Protein AF-A0A535YIX7-F1 (afdb_monomer_lite)

Secondary structure (DSSP, 8-state):
---EEEEEEEE-GGGSPP-TT-EEEEEEEEE-TTS-EEEEEEEEEEE---SS---TTS--EEEEEEEEETTEEEEEEEEE-SSEEEEEEEEE-GGGTT--EEEEEE----------SSSTTPPPPSEEE--EEE---SSS-SS---PPEEEPPEEEEEES-TTHHHHHHHHHHTPPEEEEEEEEE---TTS---EEEEEEEEEEEEEEEEEE-SSSS-EEEEEEEEEEEEEEEEEE-TTSSEEEEEEEEEETTTTEE-

Radius of gyration: 22.25 Å; chains: 1; bounding box: 53×56×61 Å

pLDDT: mean 84.01, std 14.16, range [39.88, 98.69]

Foldseek 3Di:
DDKDWDPKDKAAPPPDDDDAQGKIKIKTFTADPVRHTFWIKIKIWTAHDDPDDQDQADFGTWMWMWTGGVQKIWIWTFTDHHFKGKTWGPAMDGVGGPPTDMDIDGDDDQFWPDPAPVQHRHFDWPDKDWDKDFQFDPPDPDPPRHTAIDTDWMKTKGFDGSNQVVLVVQQVVQDWDAKDKDFDFDDDDPDRGDRQKMKMFGRKGFPDWDWDDDDPTIMIMTTIDGQKMKIWGWDADPVRDTDDIDIWMAGNVVRGTD

Sequence (258 aa):
MRLLGRGWHVDAKDGKLPTKGERYAVYGELVDGKGDTVGEFFSQNVGVDSPFHITGEGTGAFEIHTLSLPGGTIVGVGVGGGRERNYAIVGGTGKYTGARGSYLARQDGIKGESQDSKHKDEIEIESFSWGVTQSGTLAFGGGGGAGKAQFQDFHFTNKVSKASPQLFIKCVTGEHIKVGTLSVRKAGEDRAGIDFYKITLSDVLVSSYQSGGGGDIPADQFSLNFAKIEYSFATQKPDGTIGETINAGFDLKQNKKA

Structure (mmCIF, N/CA/C/O backbone):
data_AF-A0A535YIX7-F1
#
_entry.id   AF-A0A535YIX7-F1
#
loop_
_atom_site.group_PDB
_atom_site.id
_atom_site.type_symbol
_atom_site.label_atom_id
_atom_site.label_alt_id
_atom_site.label_comp_id
_atom_site.label_asym_id
_atom_site.label_entity_id
_atom_site.label_seq_id
_atom_site.pdbx_PDB_ins_code
_atom_site.Cartn_x
_atom_site.Cartn_y
_atom_site.Cartn_z
_atom_site.occupancy
_atom_site.B_iso_or_equiv
_atom_site.auth_seq_id
_atom_site.auth_comp_id
_atom_site.auth_asym_id
_atom_site.auth_atom_id
_atom_site.pdbx_PDB_model_num
ATOM 1 N N . MET A 1 1 ? 14.715 -18.750 -12.100 1.00 77.12 1 MET A N 1
ATOM 2 C CA . MET A 1 1 ? 14.958 -17.335 -12.464 1.00 77.12 1 MET A CA 1
ATOM 3 C C . MET A 1 1 ? 14.000 -16.480 -11.653 1.00 77.12 1 MET A C 1
ATOM 5 O O . MET A 1 1 ? 12.833 -16.841 -11.593 1.00 77.12 1 MET A O 1
ATOM 9 N N . ARG A 1 2 ? 14.476 -15.414 -11.001 1.00 86.12 2 ARG A N 1
ATOM 10 C CA . ARG A 1 2 ? 13.622 -14.437 -10.310 1.00 86.12 2 ARG A CA 1
ATOM 11 C C . ARG A 1 2 ? 13.678 -13.136 -11.099 1.00 86.12 2 ARG A C 1
ATOM 13 O O . ARG A 1 2 ? 14.773 -12.671 -11.392 1.00 86.12 2 ARG A O 1
ATOM 20 N N . LEU A 1 3 ? 12.514 -12.601 -11.435 1.00 88.81 3 LEU A N 1
ATOM 21 C CA . LEU A 1 3 ? 12.349 -11.300 -12.070 1.00 88.81 3 LEU A CA 1
ATOM 22 C C . LEU A 1 3 ? 11.544 -10.433 -11.108 1.00 88.81 3 LEU A C 1
ATOM 24 O O . LEU A 1 3 ? 10.613 -10.927 -10.467 1.00 88.81 3 LEU A O 1
ATOM 28 N N . LEU A 1 4 ? 11.934 -9.176 -10.966 1.00 87.88 4 LEU A N 1
ATOM 29 C CA . LEU A 1 4 ? 11.169 -8.176 -10.233 1.00 87.88 4 LEU A CA 1
ATOM 30 C C . LEU A 1 4 ? 10.422 -7.317 -11.252 1.00 87.88 4 LEU A C 1
ATOM 32 O O . LEU A 1 4 ? 10.820 -7.266 -12.412 1.00 87.88 4 LEU A O 1
ATOM 36 N N . GLY A 1 5 ? 9.344 -6.658 -10.837 1.00 85.06 5 GLY A N 1
ATOM 37 C CA . GLY A 1 5 ? 8.633 -5.739 -11.720 1.00 85.06 5 GLY A CA 1
ATOM 38 C C . GLY A 1 5 ? 8.456 -4.362 -11.110 1.00 85.06 5 GLY A C 1
ATOM 39 O O . GLY A 1 5 ? 8.299 -4.237 -9.893 1.00 85.06 5 GLY A O 1
ATOM 40 N N . ARG A 1 6 ? 8.477 -3.337 -11.961 1.00 81.19 6 ARG A N 1
ATOM 41 C CA . ARG A 1 6 ? 8.287 -1.927 -11.593 1.00 81.19 6 ARG A CA 1
ATOM 42 C C . ARG A 1 6 ? 7.474 -1.197 -12.659 1.00 81.19 6 ARG A C 1
ATOM 44 O O . ARG A 1 6 ? 7.301 -1.714 -13.760 1.00 81.19 6 ARG A O 1
ATOM 51 N N . GLY A 1 7 ? 7.010 0.011 -12.332 1.00 78.75 7 GLY A N 1
ATOM 52 C CA . GLY A 1 7 ? 6.237 0.829 -13.273 1.00 78.75 7 GLY A CA 1
ATOM 53 C C . GLY A 1 7 ? 4.953 0.123 -13.704 1.00 78.75 7 GLY A C 1
ATOM 54 O O . GLY A 1 7 ? 4.677 -0.004 -14.889 1.00 78.75 7 GLY A O 1
ATOM 55 N N . TRP A 1 8 ? 4.224 -0.439 -12.739 1.00 81.12 8 TRP A N 1
ATOM 56 C CA . TRP A 1 8 ? 3.018 -1.204 -13.019 1.00 81.12 8 TRP A CA 1
ATOM 57 C C . TRP A 1 8 ? 1.872 -0.278 -13.413 1.00 81.12 8 TRP A C 1
ATOM 59 O O . TRP A 1 8 ? 1.481 0.603 -12.648 1.00 81.12 8 TRP A O 1
ATOM 69 N N . HIS A 1 9 ? 1.284 -0.536 -14.572 1.00 78.00 9 HIS A N 1
ATOM 70 C CA . HIS A 1 9 ? 0.120 0.171 -15.080 1.00 78.00 9 HIS A CA 1
ATOM 71 C C . HIS A 1 9 ? -1.042 -0.795 -15.263 1.00 78.00 9 HIS A C 1
ATOM 73 O O . HIS A 1 9 ? -0.850 -1.954 -15.632 1.00 78.00 9 HIS A O 1
ATOM 79 N N . VAL A 1 10 ? -2.253 -0.305 -15.012 1.00 77.50 10 VAL A N 1
ATOM 80 C CA . VAL A 1 10 ? -3.492 -1.034 -15.278 1.00 77.50 10 VAL A CA 1
ATOM 81 C C . 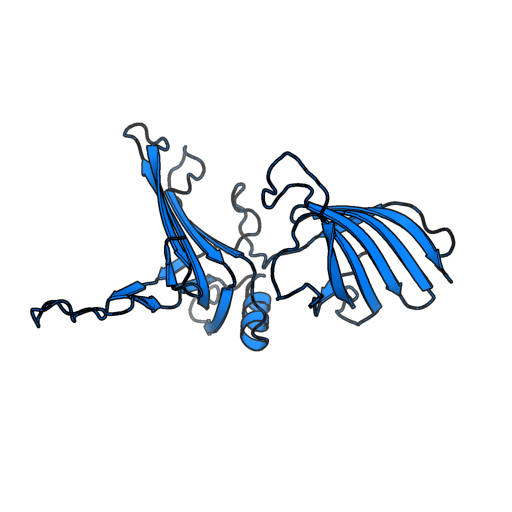VAL A 1 10 ? -4.256 -0.271 -16.347 1.00 77.50 10 VAL A C 1
ATOM 83 O O . VAL A 1 10 ? -4.636 0.876 -16.127 1.00 77.50 10 VAL A O 1
ATOM 86 N N . ASP A 1 11 ? -4.494 -0.920 -17.478 1.00 78.81 11 ASP A N 1
ATOM 87 C CA . ASP A 1 11 ? -5.415 -0.439 -18.498 1.00 78.81 11 ASP A CA 1
ATOM 88 C C . ASP A 1 11 ? -6.779 -1.093 -18.256 1.00 78.81 11 ASP A C 1
ATOM 90 O O . ASP A 1 11 ? -7.010 -2.264 -18.582 1.00 78.81 11 ASP A O 1
ATOM 94 N N . ALA A 1 12 ? -7.647 -0.348 -17.575 1.00 69.50 12 ALA A N 1
ATOM 95 C CA . ALA A 1 12 ? -9.015 -0.728 -17.259 1.00 69.50 12 ALA A CA 1
ATOM 96 C C . ALA A 1 12 ? -9.956 0.439 -17.561 1.00 69.50 12 ALA A C 1
ATOM 98 O O . ALA A 1 12 ? -9.608 1.610 -17.382 1.00 69.50 12 ALA A O 1
ATOM 99 N N . LYS A 1 13 ? -11.184 0.113 -17.968 1.00 63.91 13 LYS A N 1
ATOM 100 C CA . LYS A 1 13 ? -12.224 1.104 -18.249 1.00 63.91 13 LYS A CA 1
ATOM 101 C C . LYS A 1 13 ? -12.513 1.925 -16.980 1.00 63.91 13 LYS A C 1
ATOM 103 O O . LYS A 1 13 ? -12.829 1.370 -15.929 1.00 63.91 13 LYS A O 1
ATOM 108 N N . ASP A 1 14 ? -12.359 3.244 -17.073 1.00 58.50 14 ASP A N 1
ATOM 109 C CA . ASP A 1 14 ? -12.629 4.223 -16.006 1.00 58.50 14 ASP A CA 1
ATOM 110 C C . ASP A 1 14 ? -11.854 4.023 -14.683 1.00 58.50 14 ASP A C 1
ATOM 112 O O . ASP A 1 14 ? -12.294 4.498 -13.634 1.00 58.50 14 ASP A O 1
ATOM 116 N N . GLY A 1 15 ? -10.717 3.310 -14.693 1.00 50.22 15 GLY A N 1
ATOM 117 C CA . GLY A 1 15 ? -9.890 3.091 -13.493 1.00 50.22 15 GLY A CA 1
ATOM 118 C C . GLY A 1 15 ? -10.574 2.291 -12.373 1.00 50.22 15 GLY A C 1
ATOM 119 O O . GLY A 1 15 ? -10.100 2.280 -11.236 1.00 50.22 15 GLY A O 1
ATOM 120 N N . LYS A 1 16 ? -11.700 1.632 -12.670 1.00 54.41 16 LYS A N 1
ATOM 121 C CA . LYS A 1 16 ? -12.446 0.794 -11.724 1.00 54.41 16 LYS A CA 1
ATOM 122 C C . LYS A 1 16 ? -11.943 -0.645 -11.762 1.00 54.41 16 LYS A C 1
ATOM 124 O O . LYS A 1 16 ? -11.338 -1.086 -12.738 1.00 54.41 16 LYS A O 1
ATOM 129 N N . LEU A 1 17 ? -12.213 -1.388 -10.687 1.00 54.44 17 LEU A N 1
ATOM 130 C CA . LEU A 1 17 ? -12.026 -2.834 -10.718 1.00 54.44 17 LEU A CA 1
ATOM 131 C C . LEU A 1 17 ? -12.972 -3.441 -11.772 1.00 54.44 17 LEU A C 1
ATOM 133 O O . LEU A 1 17 ? -14.148 -3.074 -11.805 1.00 54.44 17 LEU A O 1
ATOM 137 N N . PRO A 1 18 ? -12.462 -4.347 -12.615 1.00 60.41 18 PRO A N 1
ATOM 138 C CA . PRO A 1 18 ? -13.211 -4.967 -13.698 1.00 60.41 18 PRO A CA 1
ATOM 139 C C . PRO A 1 18 ? -14.349 -5.818 -13.132 1.00 60.41 18 PRO A C 1
ATOM 141 O O . PRO A 1 18 ? -14.174 -6.573 -12.173 1.00 60.41 18 PRO A O 1
ATOM 144 N N . THR A 1 19 ? -15.522 -5.687 -13.734 1.00 62.94 19 THR A N 1
ATOM 145 C CA . THR A 1 19 ? -16.712 -6.479 -13.423 1.00 62.94 19 THR A CA 1
ATOM 146 C C . THR A 1 19 ? -16.780 -7.738 -14.295 1.00 62.94 19 THR A C 1
ATOM 148 O O . THR A 1 19 ? -15.881 -8.038 -15.085 1.00 62.94 19 THR A O 1
ATOM 151 N N . LYS A 1 20 ? -17.836 -8.540 -14.123 1.00 71.00 20 LYS A N 1
ATOM 152 C CA . LYS A 1 20 ? -18.009 -9.826 -14.812 1.00 71.00 20 LYS A CA 1
ATOM 153 C C . LYS A 1 20 ? -17.861 -9.681 -16.331 1.00 71.00 20 LYS A C 1
ATOM 155 O O . LYS A 1 20 ? -18.600 -8.933 -16.964 1.00 71.00 20 LYS A O 1
ATOM 160 N N . GLY A 1 21 ? -16.944 -10.459 -16.911 1.00 68.44 21 GLY A N 1
ATOM 161 C CA . GLY A 1 21 ? -16.687 -10.478 -18.353 1.00 68.44 21 GLY A CA 1
ATOM 162 C C . GLY A 1 21 ? -15.918 -9.267 -18.887 1.00 68.44 21 GLY A C 1
ATOM 163 O O . GLY A 1 21 ? -15.556 -9.262 -20.067 1.00 68.44 21 GLY A O 1
ATOM 164 N N . GLU A 1 22 ? -15.623 -8.267 -18.052 1.00 74.69 22 GLU A N 1
ATOM 165 C CA . GLU A 1 22 ? -14.775 -7.152 -18.454 1.00 74.69 22 GLU A CA 1
ATOM 166 C C . GLU A 1 22 ? -13.319 -7.596 -18.573 1.00 74.69 22 GLU A C 1
ATOM 168 O O . GLU A 1 22 ? -12.824 -8.466 -17.845 1.00 74.69 22 GLU A O 1
ATOM 173 N N . ARG A 1 23 ? -12.644 -6.986 -19.547 1.00 79.12 23 ARG A N 1
ATOM 174 C CA . ARG A 1 23 ? -11.234 -7.217 -19.831 1.00 79.12 23 ARG A CA 1
ATOM 175 C C . ARG A 1 23 ? -10.420 -6.044 -19.328 1.00 79.12 23 ARG A C 1
ATOM 177 O O . ARG A 1 23 ? -10.850 -4.899 -19.443 1.00 79.12 23 ARG A O 1
ATOM 184 N N . TYR A 1 24 ? -9.237 -6.347 -18.825 1.00 79.12 24 TYR A N 1
ATOM 185 C CA . TYR A 1 24 ? -8.252 -5.350 -18.441 1.00 79.12 24 TYR A CA 1
ATOM 186 C C . TYR A 1 24 ? -6.849 -5.897 -18.666 1.00 79.12 24 TYR A C 1
ATOM 188 O O . TYR A 1 24 ? -6.618 -7.112 -18.627 1.00 79.12 24 TYR A O 1
ATOM 196 N N . ALA A 1 25 ? -5.904 -4.992 -18.874 1.00 84.06 25 ALA A N 1
ATOM 197 C CA . ALA A 1 25 ? -4.503 -5.339 -19.019 1.00 84.06 25 ALA A CA 1
ATOM 198 C C . ALA A 1 25 ? -3.691 -4.780 -17.856 1.00 84.06 25 ALA A C 1
ATOM 200 O O . ALA A 1 25 ? -3.981 -3.707 -17.333 1.00 84.06 25 ALA A O 1
ATOM 201 N N . VAL A 1 26 ? -2.655 -5.512 -17.459 1.00 85.12 26 VAL A N 1
ATOM 202 C CA . VAL A 1 26 ? -1.610 -4.987 -16.571 1.00 85.12 26 VAL A CA 1
ATOM 203 C C . VAL A 1 26 ? -0.288 -5.129 -17.288 1.00 85.12 26 VAL A C 1
ATOM 205 O O . VAL A 1 26 ? 0.002 -6.211 -17.801 1.00 85.12 26 VAL A O 1
ATOM 208 N N . TYR A 1 27 ? 0.503 -4.069 -17.317 1.00 90.75 27 TYR A N 1
ATOM 209 C CA . TYR A 1 27 ? 1.817 -4.077 -17.943 1.00 90.75 27 TYR A CA 1
ATOM 210 C C . TYR A 1 27 ? 2.83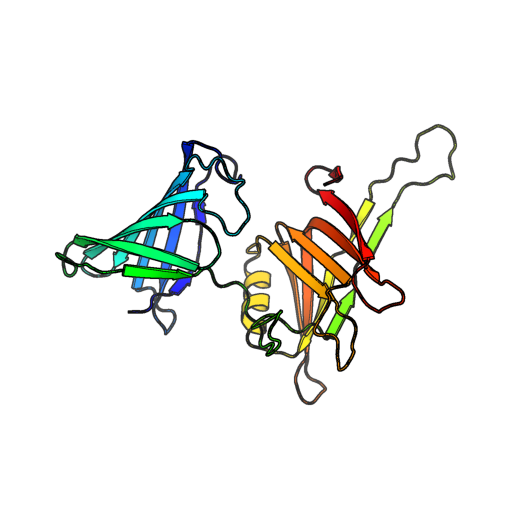7 -3.319 -17.097 1.00 90.75 27 TYR A C 1
ATOM 212 O O . TYR A 1 27 ? 2.471 -2.540 -16.217 1.00 90.75 27 TYR A O 1
ATOM 220 N N . GLY A 1 28 ? 4.115 -3.594 -17.328 1.00 91.31 28 GLY A N 1
ATOM 221 C CA . GLY A 1 28 ? 5.218 -2.973 -16.604 1.00 91.31 28 GLY A CA 1
ATOM 222 C C . GLY A 1 28 ? 6.567 -3.509 -17.062 1.00 91.31 28 GLY A C 1
ATOM 223 O O . GLY A 1 28 ? 6.650 -4.367 -17.942 1.00 91.31 28 GLY A O 1
ATOM 224 N N . GLU A 1 29 ? 7.634 -3.020 -16.446 1.00 94.19 29 GLU A N 1
ATOM 225 C CA . GLU A 1 29 ? 8.993 -3.464 -16.750 1.00 94.19 29 GLU A CA 1
ATOM 226 C C . GLU A 1 29 ? 9.377 -4.670 -15.892 1.00 94.19 29 GLU A C 1
ATOM 228 O O . GLU A 1 29 ? 9.030 -4.736 -14.711 1.00 94.19 29 GLU A O 1
ATOM 233 N N . LEU A 1 30 ? 10.149 -5.592 -16.467 1.00 93.81 30 LEU A N 1
ATOM 234 C CA . LEU A 1 30 ? 10.829 -6.665 -15.748 1.00 93.81 30 LEU A CA 1
ATOM 235 C C . LEU A 1 30 ? 12.279 -6.251 -15.499 1.00 93.81 30 LEU A C 1
ATOM 237 O O . LEU A 1 30 ? 12.989 -5.875 -16.430 1.00 93.81 30 LEU A O 1
ATOM 241 N N . VAL A 1 31 ? 12.731 -6.362 -14.253 1.00 91.31 31 VAL A N 1
ATOM 242 C CA . VAL A 1 31 ? 14.098 -6.031 -13.836 1.00 91.31 31 VAL A CA 1
ATOM 243 C C . VAL A 1 31 ? 14.774 -7.218 -13.150 1.00 91.31 31 VAL A C 1
ATOM 245 O O . VAL A 1 31 ? 14.111 -8.102 -12.591 1.00 91.31 31 VAL A O 1
ATOM 248 N N . ASP A 1 32 ? 16.102 -7.260 -13.210 1.00 89.00 32 ASP A N 1
ATOM 249 C CA . ASP A 1 32 ? 16.899 -8.274 -12.522 1.00 89.00 32 ASP A CA 1
ATOM 250 C C . ASP A 1 32 ? 17.147 -7.929 -11.038 1.00 89.00 32 ASP A C 1
ATOM 252 O O . ASP A 1 32 ? 16.607 -6.968 -10.490 1.00 89.00 32 ASP A O 1
ATOM 256 N N . GLY A 1 33 ? 17.964 -8.737 -10.353 1.00 75.31 33 GLY A N 1
ATOM 257 C CA . GLY A 1 33 ? 18.296 -8.521 -8.940 1.00 75.31 33 GLY A CA 1
ATOM 258 C C . GLY A 1 33 ? 19.149 -7.278 -8.656 1.00 75.31 33 GLY A C 1
ATOM 259 O O . GLY A 1 33 ? 19.291 -6.917 -7.490 1.00 75.31 33 GLY A O 1
ATOM 260 N N . LYS A 1 34 ? 19.718 -6.642 -9.685 1.00 81.25 34 LYS A N 1
ATOM 261 C CA . LYS A 1 34 ? 20.467 -5.382 -9.588 1.00 81.25 34 LYS A CA 1
ATOM 262 C C . LYS A 1 34 ? 19.590 -4.168 -9.903 1.00 81.25 34 LYS A C 1
ATOM 264 O O . LYS A 1 34 ? 19.986 -3.049 -9.597 1.00 81.25 34 LYS A O 1
ATOM 269 N N . GLY A 1 35 ? 18.395 -4.392 -10.453 1.00 77.69 35 GLY A N 1
ATOM 270 C CA . GLY A 1 35 ? 17.458 -3.344 -10.856 1.00 77.69 35 GLY A CA 1
ATOM 271 C C . GLY A 1 35 ? 17.594 -2.923 -12.321 1.00 77.69 35 GLY A C 1
ATOM 272 O O . GLY A 1 35 ? 16.923 -1.972 -12.732 1.00 77.69 35 GLY A O 1
ATOM 273 N N . ASP A 1 36 ? 18.412 -3.631 -13.103 1.00 88.62 36 ASP A N 1
ATOM 274 C CA . ASP A 1 36 ? 18.568 -3.389 -14.534 1.00 88.62 36 ASP A CA 1
ATOM 275 C C . ASP A 1 36 ? 17.348 -3.930 -15.288 1.00 88.62 36 ASP A C 1
ATOM 277 O O . ASP A 1 36 ? 16.861 -5.027 -14.997 1.00 88.62 36 ASP A O 1
ATOM 281 N N . THR A 1 37 ? 16.841 -3.175 -16.268 1.00 94.38 37 THR A N 1
ATOM 282 C CA . THR A 1 37 ? 15.714 -3.617 -17.103 1.00 94.38 37 THR A CA 1
ATOM 283 C C . THR A 1 37 ? 16.132 -4.797 -17.973 1.00 94.38 37 THR A C 1
ATOM 285 O O . THR A 1 37 ? 17.056 -4.703 -18.779 1.00 94.38 37 THR A O 1
ATOM 288 N N . VAL A 1 38 ? 15.412 -5.908 -17.837 1.00 95.81 38 VAL A N 1
ATOM 289 C CA . VAL A 1 38 ? 15.647 -7.162 -18.566 1.00 95.81 38 VAL A CA 1
ATOM 290 C C . VAL A 1 38 ? 14.435 -7.615 -19.367 1.00 95.81 38 VAL A C 1
ATOM 292 O O . VAL A 1 38 ? 14.404 -8.751 -19.833 1.00 95.81 38 VAL A O 1
ATOM 295 N N . GLY A 1 39 ? 13.431 -6.758 -19.528 1.00 96.19 39 GLY A N 1
ATOM 296 C CA . GLY A 1 39 ? 12.282 -7.041 -20.367 1.00 96.19 39 GLY A CA 1
ATOM 297 C C . GLY A 1 39 ? 11.035 -6.288 -19.947 1.00 96.19 39 GLY A C 1
ATOM 298 O O . GLY A 1 39 ? 11.073 -5.368 -19.133 1.00 96.19 39 GLY A O 1
ATOM 299 N N . GLU A 1 40 ? 9.917 -6.740 -20.488 1.00 97.00 40 GLU A N 1
ATOM 300 C CA . GLU A 1 40 ? 8.598 -6.171 -20.256 1.00 97.00 40 GLU A CA 1
ATOM 301 C C . GLU A 1 40 ? 7.621 -7.284 -19.902 1.00 97.00 40 GLU A C 1
ATOM 303 O O . GLU A 1 40 ? 7.712 -8.418 -20.385 1.00 97.00 40 GLU A O 1
ATOM 308 N N . PHE A 1 41 ? 6.666 -6.951 -19.052 1.00 95.69 41 PHE A N 1
ATOM 309 C CA . PHE A 1 41 ? 5.556 -7.810 -18.707 1.00 95.69 41 PHE A CA 1
ATOM 310 C C . PHE A 1 41 ? 4.271 -7.228 -19.274 1.00 95.69 41 PHE A C 1
ATOM 312 O O . PHE A 1 41 ? 3.987 -6.045 -19.101 1.00 95.69 41 PHE A O 1
ATOM 319 N N . PHE A 1 42 ? 3.450 -8.098 -19.850 1.00 93.75 42 PHE A N 1
ATOM 320 C CA . PHE A 1 42 ? 2.083 -7.792 -20.241 1.00 93.75 42 PHE A CA 1
ATOM 321 C C . PHE A 1 42 ? 1.158 -8.889 -19.736 1.00 93.75 42 PHE A C 1
ATOM 323 O O . PHE A 1 42 ? 1.478 -10.071 -19.819 1.00 93.75 42 PHE A O 1
ATOM 330 N N . SER A 1 43 ? -0.022 -8.518 -19.263 1.00 90.12 43 SER A N 1
ATOM 331 C CA . SER A 1 43 ? -1.089 -9.458 -18.948 1.00 90.12 43 SER A CA 1
ATOM 332 C C . SER A 1 43 ? -2.385 -9.046 -19.614 1.00 90.12 43 SER A C 1
ATOM 334 O O . SER A 1 43 ? -2.676 -7.859 -19.755 1.00 90.12 43 SER A O 1
ATOM 336 N N . GLN A 1 44 ? -3.161 -10.047 -20.002 1.00 89.25 44 GLN A N 1
ATOM 337 C CA . GLN A 1 44 ? -4.547 -9.906 -20.416 1.00 89.25 44 GLN A CA 1
ATOM 338 C C . GLN A 1 44 ? -5.396 -10.687 -19.431 1.00 89.25 44 GLN A C 1
ATOM 340 O O . GLN A 1 44 ? -5.160 -11.876 -19.209 1.00 89.25 44 GLN A O 1
ATOM 345 N N . ASN A 1 45 ? -6.362 -10.006 -18.833 1.00 85.31 45 ASN A N 1
ATOM 346 C CA . ASN A 1 45 ? -7.139 -10.533 -17.730 1.00 85.31 45 ASN A CA 1
ATOM 347 C C . ASN A 1 45 ? -8.624 -10.430 -18.073 1.00 85.31 45 ASN A C 1
ATOM 349 O O . ASN A 1 45 ? -9.074 -9.423 -18.627 1.00 85.31 45 ASN A O 1
ATOM 353 N N . VAL A 1 46 ? -9.382 -11.471 -17.745 1.00 82.69 46 VAL A N 1
ATOM 354 C CA . VAL A 1 46 ? -10.832 -11.538 -17.958 1.00 82.69 46 VAL A CA 1
ATOM 355 C C . VAL A 1 46 ? -11.497 -11.935 -16.652 1.00 82.69 46 VAL A C 1
ATOM 357 O O . VAL A 1 46 ? -11.193 -13.002 -16.122 1.00 82.69 46 VAL A O 1
ATOM 360 N N . GLY A 1 47 ? -12.414 -11.108 -16.145 1.00 74.12 47 GLY A N 1
ATOM 361 C CA . GLY A 1 47 ? -13.156 -11.419 -14.921 1.00 74.12 47 GLY A CA 1
ATOM 362 C C . GLY A 1 47 ? -13.965 -12.715 -15.059 1.00 74.12 47 GLY A C 1
ATOM 363 O O . GLY A 1 47 ? -14.797 -12.817 -15.965 1.00 74.12 47 GLY A O 1
ATOM 364 N N . VAL A 1 48 ? -13.731 -13.698 -14.181 1.00 70.88 48 VAL A N 1
ATOM 365 C CA . VAL A 1 48 ? -14.419 -15.007 -14.212 1.00 70.88 48 VAL A CA 1
ATOM 366 C C . VAL A 1 48 ? -15.613 -15.031 -13.265 1.00 70.88 48 VAL A C 1
ATOM 368 O O . VAL A 1 48 ? -15.593 -14.453 -12.183 1.00 70.88 48 VAL A O 1
ATOM 371 N N . ASP A 1 49 ? -16.665 -15.719 -13.699 1.00 57.69 49 ASP A N 1
ATOM 372 C CA . ASP A 1 49 ? -17.939 -15.873 -12.998 1.00 57.69 49 ASP A CA 1
ATOM 373 C C . ASP A 1 49 ? -17.799 -16.823 -11.795 1.00 57.69 49 ASP A C 1
ATOM 375 O O . ASP A 1 49 ? -17.969 -18.033 -11.931 1.00 57.69 49 ASP A O 1
ATOM 379 N N . SER A 1 50 ? -17.451 -16.290 -10.620 1.00 57.62 50 SER A N 1
ATOM 380 C CA . SER A 1 50 ? -17.512 -17.042 -9.361 1.00 57.62 50 SER A CA 1
ATOM 381 C C . SER A 1 50 ? -18.817 -16.720 -8.619 1.00 57.62 50 SER A C 1
ATOM 383 O O . SER A 1 50 ? -19.059 -15.551 -8.311 1.00 57.62 50 SER A O 1
ATOM 385 N N . PRO A 1 51 ? -19.645 -17.722 -8.260 1.00 53.62 51 PRO A N 1
ATOM 386 C CA . PRO A 1 51 ? -20.813 -17.520 -7.397 1.00 53.62 51 PRO A CA 1
ATOM 387 C C . PRO A 1 51 ? -20.430 -17.216 -5.937 1.00 53.62 51 PRO A C 1
ATOM 389 O O . PRO A 1 51 ? -21.281 -16.835 -5.134 1.00 53.62 51 PRO A O 1
ATOM 392 N N . PHE A 1 52 ? -19.153 -17.368 -5.581 1.00 48.00 52 PHE A N 1
ATOM 393 C CA . PHE A 1 52 ? -18.597 -16.971 -4.293 1.00 48.00 52 PHE A CA 1
ATOM 394 C C . PHE A 1 52 ? -17.990 -15.573 -4.437 1.00 48.00 52 PHE A C 1
ATOM 396 O O . PHE A 1 52 ? -17.195 -15.352 -5.353 1.00 48.00 52 PHE A O 1
ATOM 403 N N . HIS A 1 53 ? -18.394 -14.637 -3.565 1.00 41.19 53 HIS A N 1
ATOM 404 C CA . HIS A 1 53 ? -17.948 -13.239 -3.579 1.00 41.19 53 HIS A CA 1
ATOM 405 C C . HIS A 1 53 ? -16.432 -13.128 -3.793 1.00 41.19 53 HIS A C 1
ATOM 407 O O . HIS A 1 53 ? -15.666 -13.886 -3.196 1.00 41.19 53 HIS A O 1
ATOM 413 N N . ILE A 1 54 ? -16.011 -12.139 -4.590 1.00 48.09 54 ILE A N 1
ATOM 414 C CA . ILE A 1 54 ? -14.609 -11.727 -4.712 1.00 48.09 54 ILE A CA 1
ATOM 415 C C . ILE A 1 54 ? -14.186 -11.153 -3.354 1.00 48.09 54 ILE A C 1
ATOM 417 O O . ILE A 1 54 ? -14.290 -9.956 -3.095 1.00 48.09 54 ILE A O 1
ATOM 421 N N . THR A 1 55 ? -13.756 -12.018 -2.442 1.00 41.53 55 THR A N 1
ATOM 422 C CA . THR A 1 55 ? -12.933 -11.603 -1.313 1.00 41.53 55 THR A CA 1
ATOM 423 C C . THR A 1 55 ? -11.575 -11.219 -1.896 1.00 41.53 55 THR A C 1
ATOM 425 O O . THR A 1 55 ? -11.170 -11.770 -2.920 1.00 41.53 55 THR A O 1
ATOM 428 N N . GLY A 1 56 ? -10.837 -10.289 -1.291 1.00 42.25 56 GLY A N 1
ATOM 429 C CA . GLY A 1 56 ? -9.501 -9.877 -1.761 1.00 42.25 56 GLY A CA 1
ATOM 430 C C . GLY A 1 56 ? -8.449 -11.003 -1.866 1.00 42.25 56 GLY A C 1
ATOM 431 O O . GLY A 1 56 ? -7.283 -10.718 -2.124 1.00 42.25 56 GLY A O 1
ATOM 432 N N . GLU A 1 57 ? -8.854 -12.262 -1.683 1.00 39.88 57 GLU A N 1
ATOM 433 C CA . GLU A 1 57 ? -8.076 -13.499 -1.698 1.00 39.88 57 GLU A CA 1
ATOM 434 C C . GLU A 1 57 ? -8.657 -14.584 -2.646 1.00 39.88 57 GLU A C 1
ATOM 436 O O . GLU A 1 57 ? -8.046 -15.637 -2.797 1.00 39.88 57 GLU A O 1
ATOM 441 N N . GLY A 1 58 ? -9.800 -14.353 -3.315 1.00 43.66 58 GLY A N 1
ATOM 442 C CA . GLY A 1 58 ? -10.475 -15.325 -4.198 1.00 43.66 58 GLY A CA 1
ATOM 443 C C . GLY A 1 58 ? -10.201 -15.135 -5.700 1.00 43.66 58 GLY A C 1
ATOM 444 O O . GLY A 1 58 ? -9.869 -14.035 -6.142 1.00 43.66 58 GLY A O 1
ATOM 445 N N . THR A 1 59 ? -10.346 -16.206 -6.497 1.00 51.66 59 THR A N 1
ATOM 446 C CA . THR A 1 59 ? -10.153 -16.198 -7.963 1.00 51.66 59 THR A CA 1
ATOM 447 C C . THR A 1 59 ? -11.132 -15.252 -8.657 1.00 51.66 59 THR A C 1
ATOM 449 O O . THR A 1 59 ? -12.321 -15.546 -8.751 1.00 51.66 59 THR A O 1
ATOM 452 N N . GLY A 1 60 ? -10.621 -14.121 -9.139 1.00 60.94 60 GLY A N 1
ATOM 453 C CA . GLY A 1 60 ? -11.387 -13.049 -9.769 1.00 60.94 60 GLY A CA 1
ATOM 454 C C . GLY A 1 60 ? -11.164 -12.908 -11.275 1.00 60.94 60 GLY A C 1
ATOM 455 O O . GLY A 1 60 ? -12.018 -12.335 -11.944 1.00 60.94 60 GLY A O 1
ATOM 456 N N . ALA A 1 61 ? -10.070 -13.436 -11.837 1.00 72.69 61 ALA A N 1
ATOM 457 C CA . ALA A 1 61 ? -9.793 -13.305 -13.270 1.00 72.69 61 ALA A CA 1
ATOM 458 C C . ALA A 1 61 ? -9.046 -14.507 -13.861 1.00 72.69 61 ALA A C 1
ATOM 460 O O . ALA A 1 61 ? -8.196 -15.102 -13.214 1.00 72.69 61 ALA A O 1
ATOM 461 N N . PHE A 1 62 ? -9.338 -14.853 -15.110 1.00 84.31 62 PHE A N 1
ATOM 462 C CA . PHE A 1 62 ? -8.489 -15.697 -15.936 1.00 84.31 62 PHE A CA 1
ATOM 463 C C . PHE A 1 62 ? -7.430 -14.797 -16.555 1.00 84.31 62 PHE A C 1
ATOM 465 O O . PHE A 1 62 ? -7.766 -13.758 -17.126 1.00 84.31 62 PHE A O 1
ATOM 472 N N . GLU A 1 63 ? -6.168 -15.182 -16.436 1.00 88.81 63 GLU A N 1
ATOM 473 C CA . GLU A 1 63 ? -5.048 -14.322 -16.788 1.00 88.81 63 GLU A CA 1
ATOM 474 C C . GLU A 1 63 ? -4.087 -15.035 -17.739 1.00 88.81 63 GLU A C 1
ATOM 476 O O . GLU A 1 63 ? -3.681 -16.179 -17.514 1.00 88.81 63 GLU A O 1
ATOM 481 N N . ILE A 1 64 ? -3.675 -14.316 -18.779 1.00 93.50 64 ILE A N 1
ATOM 482 C CA . ILE A 1 64 ? -2.600 -14.705 -19.689 1.00 93.50 64 ILE A CA 1
ATOM 483 C C . ILE A 1 64 ? -1.477 -13.697 -19.499 1.00 93.50 64 ILE A C 1
ATOM 485 O O . ILE A 1 64 ? -1.671 -12.505 -19.727 1.00 93.50 64 ILE A O 1
ATOM 489 N N . HIS A 1 65 ? -0.306 -14.161 -19.088 1.00 94.75 65 HIS A N 1
ATOM 490 C CA . HIS A 1 65 ? 0.895 -13.351 -18.925 1.00 94.75 65 HIS A CA 1
ATOM 491 C C . HIS A 1 65 ? 1.836 -13.579 -20.101 1.00 94.75 65 HIS A C 1
ATOM 493 O O . HIS A 1 65 ? 2.055 -14.707 -20.534 1.00 94.75 65 HIS A O 1
ATOM 499 N N . THR A 1 66 ? 2.440 -12.506 -20.581 1.00 96.50 66 THR A N 1
ATOM 500 C CA . THR A 1 66 ? 3.516 -12.512 -21.564 1.00 96.50 66 THR A CA 1
ATOM 501 C C . THR A 1 66 ? 4.715 -11.818 -20.943 1.00 96.50 66 THR A C 1
ATOM 503 O O . THR A 1 66 ? 4.659 -10.633 -20.622 1.00 96.50 66 THR A O 1
ATOM 506 N N . LEU A 1 67 ? 5.800 -12.564 -20.770 1.00 96.81 67 LEU A N 1
ATOM 507 C CA . LEU A 1 67 ? 7.092 -12.032 -20.362 1.00 96.81 67 LEU A CA 1
ATOM 508 C C . LEU A 1 67 ? 7.926 -11.875 -21.631 1.00 96.81 67 LEU A C 1
ATOM 510 O O . LEU A 1 67 ? 8.360 -12.872 -22.214 1.00 96.81 67 LEU A O 1
ATOM 514 N N . SER A 1 68 ? 8.112 -10.637 -22.074 1.00 97.12 68 SER A N 1
ATOM 515 C CA . SER A 1 68 ? 8.969 -10.291 -23.204 1.00 97.12 68 SER A CA 1
ATOM 516 C C . SER A 1 68 ? 10.388 -10.079 -22.692 1.00 97.12 68 SER A C 1
ATOM 518 O O . SER A 1 68 ? 10.641 -9.143 -21.940 1.00 97.12 68 SER A O 1
ATOM 520 N N . LEU A 1 69 ? 11.306 -10.978 -23.042 1.00 96.12 69 LEU A N 1
ATOM 521 C CA . LEU A 1 69 ? 12.678 -10.994 -22.540 1.00 96.12 69 LEU A CA 1
ATOM 522 C C . LEU A 1 69 ? 13.677 -10.935 -23.712 1.00 96.12 69 LEU A C 1
ATOM 524 O O . LEU A 1 69 ? 13.341 -11.289 -24.847 1.00 96.12 69 LEU A O 1
ATOM 528 N N . PRO A 1 70 ? 14.948 -10.563 -23.473 1.00 95.50 70 PRO A N 1
ATOM 529 C CA . PRO A 1 70 ? 15.983 -10.612 -24.493 1.00 95.50 70 PRO A CA 1
ATOM 530 C C . PRO A 1 70 ? 16.082 -12.005 -25.118 1.00 95.50 70 PRO A C 1
ATOM 532 O O . PRO A 1 70 ? 16.431 -12.974 -24.444 1.00 95.50 70 PRO A O 1
ATOM 535 N N . GLY A 1 71 ? 15.802 -12.116 -26.414 1.00 94.06 71 GLY A N 1
ATOM 536 C CA . GLY A 1 71 ? 15.879 -13.374 -27.160 1.00 94.06 71 GLY A CA 1
ATOM 537 C C . GLY A 1 71 ? 14.593 -14.206 -27.196 1.00 94.06 71 GLY A C 1
ATOM 538 O O . GLY A 1 71 ? 14.642 -15.324 -27.708 1.00 94.06 71 GLY A O 1
ATOM 539 N N . GLY A 1 72 ? 13.461 -13.698 -26.696 1.00 96.94 72 GLY A N 1
ATOM 540 C CA . GLY A 1 72 ? 12.143 -14.290 -26.942 1.00 96.94 72 GLY A CA 1
ATOM 541 C C . GLY A 1 72 ? 11.124 -14.034 -25.835 1.00 96.94 72 GLY A C 1
ATOM 542 O O . GLY A 1 72 ? 11.376 -13.314 -24.874 1.00 96.94 72 GLY A O 1
ATOM 543 N N . THR A 1 73 ? 9.965 -14.670 -25.954 1.00 97.38 73 THR A N 1
ATOM 544 C CA . THR A 1 73 ? 8.859 -14.523 -25.002 1.00 97.38 73 THR A CA 1
ATOM 545 C C . THR A 1 73 ? 8.604 -15.802 -24.218 1.00 97.38 73 THR A C 1
ATOM 547 O O . THR A 1 73 ? 8.860 -16.901 -24.708 1.00 97.38 73 THR A O 1
ATOM 550 N N . ILE A 1 74 ? 8.059 -15.660 -23.012 1.00 97.38 74 ILE A N 1
ATOM 551 C CA . ILE A 1 74 ? 7.457 -16.749 -22.236 1.00 97.38 74 ILE A CA 1
ATOM 552 C C . ILE A 1 74 ? 5.985 -16.407 -22.022 1.00 97.38 74 ILE A C 1
ATOM 554 O O . ILE A 1 74 ? 5.664 -15.280 -21.643 1.00 97.38 74 ILE A O 1
ATOM 558 N N . VAL A 1 75 ? 5.099 -17.376 -22.249 1.00 97.25 75 VAL A N 1
ATOM 559 C CA . VAL A 1 75 ? 3.656 -17.224 -22.041 1.00 97.25 75 VAL A CA 1
ATOM 560 C C . VAL A 1 75 ? 3.221 -18.072 -20.852 1.00 97.25 75 VAL A C 1
ATOM 562 O O . VAL A 1 75 ? 3.441 -19.286 -20.816 1.00 97.25 75 VAL A O 1
ATOM 565 N N . GLY A 1 76 ? 2.609 -17.409 -19.877 1.00 96.00 76 GLY A N 1
ATOM 566 C CA . GLY A 1 76 ? 2.026 -18.004 -18.684 1.00 96.00 76 GLY A CA 1
ATOM 567 C C . GLY A 1 76 ? 0.506 -17.902 -18.687 1.00 96.00 76 GLY A C 1
ATOM 568 O O . GLY A 1 76 ? -0.044 -16.931 -19.196 1.00 96.00 76 GLY A O 1
ATOM 569 N N . VAL A 1 77 ? -0.180 -18.886 -18.113 1.00 94.50 77 VAL A N 1
ATOM 570 C CA . VAL A 1 77 ? -1.639 -18.869 -17.944 1.00 94.50 77 VAL A CA 1
ATOM 571 C C . VAL A 1 77 ? -1.996 -19.318 -16.534 1.00 94.50 77 VAL A C 1
ATOM 573 O O . VAL A 1 77 ? -1.386 -20.241 -15.988 1.00 94.50 77 VAL A O 1
ATOM 576 N N . GLY A 1 78 ? -2.986 -18.664 -15.936 1.00 89.50 78 GLY A N 1
ATOM 577 C CA . GLY A 1 78 ? -3.466 -18.991 -14.601 1.00 89.50 78 GLY A CA 1
ATOM 578 C C . GLY A 1 78 ? -4.796 -18.323 -14.288 1.00 89.50 78 GLY A C 1
ATOM 579 O O . GLY A 1 78 ? -5.389 -17.640 -15.122 1.00 89.50 78 GLY A O 1
ATOM 580 N N . VAL A 1 79 ? -5.261 -18.533 -13.062 1.00 81.38 79 VAL A N 1
ATOM 581 C CA . VAL A 1 79 ? -6.422 -17.827 -12.520 1.00 81.38 79 VAL A CA 1
ATOM 582 C C . VAL A 1 79 ? -5.925 -16.957 -11.377 1.00 81.38 79 VAL A C 1
ATOM 584 O O . VAL A 1 79 ? -5.252 -17.442 -10.467 1.00 81.38 79 VAL A O 1
ATOM 587 N N . GLY A 1 80 ? -6.197 -15.662 -11.459 1.00 65.75 80 GLY A N 1
ATOM 588 C CA . GLY A 1 80 ? -5.735 -14.678 -10.504 1.00 65.75 80 GLY A CA 1
ATOM 589 C C . GLY A 1 80 ? -6.702 -14.427 -9.358 1.00 65.75 80 GLY A C 1
ATOM 590 O O . GLY A 1 80 ? -7.915 -14.411 -9.549 1.00 65.75 80 GLY A O 1
ATOM 591 N N . GLY A 1 81 ? -6.134 -14.220 -8.169 1.00 62.38 81 GLY A N 1
ATOM 592 C CA . GLY A 1 81 ? -6.778 -13.874 -6.899 1.00 62.38 81 GLY A CA 1
ATOM 593 C C . GLY A 1 81 ? -5.714 -13.773 -5.796 1.00 62.38 81 GLY A C 1
ATOM 594 O O . GLY A 1 81 ? -4.726 -14.499 -5.848 1.00 62.38 81 GLY A O 1
ATOM 595 N N . GLY A 1 82 ? -5.852 -12.854 -4.836 1.00 58.16 82 GLY A N 1
ATOM 596 C CA . GLY A 1 82 ? -4.885 -12.700 -3.734 1.00 58.16 82 GLY A CA 1
ATOM 597 C C . GLY A 1 82 ? -3.502 -12.141 -4.123 1.00 58.16 82 GLY A C 1
ATOM 598 O O . GLY A 1 82 ? -3.257 -11.757 -5.268 1.00 58.16 82 GLY A O 1
ATOM 599 N N . ARG A 1 83 ? -2.587 -12.051 -3.142 1.00 64.31 83 ARG A N 1
ATOM 600 C CA . ARG A 1 83 ? -1.234 -11.459 -3.288 1.00 64.31 83 ARG A CA 1
ATOM 601 C C . ARG A 1 83 ? -0.192 -12.400 -3.908 1.00 64.31 83 ARG A C 1
ATOM 603 O O . ARG A 1 83 ? 0.804 -11.919 -4.442 1.00 64.31 83 ARG A O 1
ATOM 610 N N . GLU A 1 84 ? -0.416 -13.711 -3.864 1.00 73.94 84 GLU A N 1
ATOM 611 C CA . GLU A 1 84 ? 0.480 -14.747 -4.393 1.00 73.94 84 GLU A CA 1
ATOM 612 C C . GLU A 1 84 ? -0.285 -15.701 -5.305 1.00 73.94 84 GLU A C 1
ATOM 614 O O . GLU A 1 84 ? -1.342 -16.201 -4.931 1.00 73.94 84 GLU A O 1
ATOM 619 N N . ARG A 1 85 ? 0.231 -15.931 -6.517 1.00 82.25 85 ARG A N 1
ATOM 620 C CA . ARG A 1 85 ? -0.503 -16.604 -7.595 1.00 82.25 85 ARG A CA 1
ATOM 621 C C . ARG A 1 85 ? 0.414 -17.502 -8.414 1.00 82.25 85 ARG A C 1
ATOM 623 O O . ARG A 1 85 ? 1.488 -17.073 -8.830 1.00 82.25 85 ARG A O 1
ATOM 630 N N . ASN A 1 86 ? -0.016 -18.735 -8.669 1.00 87.56 86 ASN A N 1
ATOM 631 C CA . ASN A 1 86 ? 0.731 -19.701 -9.473 1.00 87.56 86 ASN A CA 1
ATOM 632 C C . ASN A 1 86 ? 0.210 -19.732 -10.913 1.00 87.56 86 ASN A C 1
ATOM 634 O O . ASN A 1 86 ? -0.996 -19.808 -11.137 1.00 87.56 86 ASN A O 1
ATOM 638 N N . TYR A 1 87 ? 1.129 -19.735 -11.875 1.00 92.44 87 TYR A N 1
ATOM 639 C CA . TYR A 1 87 ? 0.829 -19.772 -13.305 1.00 92.44 87 TYR A CA 1
ATOM 640 C C . TYR A 1 87 ? 1.583 -20.916 -13.961 1.00 92.44 87 TYR A C 1
ATOM 642 O O . TYR A 1 87 ? 2.748 -21.168 -13.642 1.00 92.44 87 TYR A O 1
ATOM 650 N N . ALA A 1 88 ? 0.932 -21.586 -14.905 1.00 96.31 88 ALA A N 1
ATOM 651 C CA . ALA A 1 88 ? 1.572 -22.569 -15.760 1.00 96.31 88 ALA A CA 1
ATOM 652 C C . ALA A 1 88 ? 2.247 -21.860 -16.937 1.00 96.31 88 ALA A C 1
ATOM 654 O O . ALA A 1 88 ? 1.637 -21.020 -17.593 1.00 96.31 88 ALA A O 1
ATOM 655 N N . ILE A 1 89 ? 3.491 -22.224 -17.236 1.00 96.94 89 ILE A N 1
ATOM 656 C CA . ILE A 1 89 ? 4.160 -21.833 -18.476 1.00 96.94 89 ILE A CA 1
ATOM 657 C C . ILE A 1 89 ? 3.635 -22.747 -19.577 1.00 96.94 89 ILE A C 1
ATOM 659 O O . ILE A 1 89 ? 3.896 -23.953 -19.570 1.00 96.94 89 ILE A O 1
ATOM 663 N N . VAL A 1 90 ? 2.897 -22.163 -20.515 1.00 96.31 90 VAL A N 1
ATOM 664 C CA . VAL A 1 90 ? 2.264 -22.890 -21.625 1.00 96.31 90 VAL A CA 1
ATOM 665 C C . VAL A 1 90 ? 3.095 -22.846 -22.905 1.00 96.31 90 VAL A C 1
ATOM 667 O O . VAL A 1 90 ? 2.833 -23.608 -23.833 1.00 96.31 90 VAL A O 1
ATOM 670 N N . GLY A 1 91 ? 4.118 -21.991 -22.961 1.00 96.12 91 GLY A N 1
ATOM 671 C CA . GLY A 1 91 ? 5.059 -21.965 -24.071 1.00 96.12 91 GLY A CA 1
ATOM 672 C C . GLY A 1 91 ? 5.998 -20.767 -24.054 1.00 96.12 91 GLY A C 1
ATOM 673 O O . GLY A 1 91 ? 6.003 -19.954 -23.129 1.00 96.12 91 GLY A O 1
ATOM 674 N N . GLY A 1 92 ? 6.790 -20.660 -25.117 1.00 96.75 92 GLY A N 1
ATOM 675 C CA . GLY A 1 92 ? 7.704 -19.552 -25.345 1.00 96.75 92 GLY A CA 1
ATOM 676 C C . GLY A 1 92 ? 8.217 -19.521 -26.781 1.00 96.75 92 GLY A C 1
ATOM 677 O O . GLY A 1 92 ? 7.996 -20.459 -27.549 1.00 96.75 92 GLY A O 1
ATOM 678 N N . THR A 1 93 ? 8.886 -18.430 -27.140 1.00 97.75 93 THR A N 1
ATOM 679 C CA . THR A 1 93 ? 9.455 -18.189 -28.475 1.00 97.75 93 THR A CA 1
ATOM 680 C C . THR A 1 93 ? 10.962 -17.945 -28.401 1.00 97.75 93 THR A C 1
ATOM 682 O O . THR A 1 93 ? 11.526 -17.745 -27.322 1.00 97.75 93 THR A O 1
ATOM 685 N N . GLY A 1 94 ? 11.638 -17.964 -29.555 1.00 96.94 94 GLY A N 1
ATOM 686 C CA . GLY A 1 94 ? 13.076 -17.709 -29.643 1.00 96.94 94 GLY A CA 1
ATOM 687 C C . GLY A 1 94 ? 13.873 -18.687 -28.779 1.00 96.94 94 GLY A C 1
ATOM 688 O O . GLY A 1 94 ? 13.643 -19.898 -28.833 1.00 96.94 94 GLY A O 1
ATOM 689 N N . LYS A 1 95 ? 14.766 -18.171 -27.929 1.00 96.88 95 LYS A N 1
ATOM 690 C CA . LYS A 1 95 ? 15.570 -18.996 -27.010 1.00 96.88 95 LYS A CA 1
ATOM 691 C C . LYS A 1 95 ? 14.744 -19.722 -25.941 1.00 96.88 95 LYS A C 1
ATOM 693 O O . LYS A 1 95 ? 15.260 -20.616 -25.282 1.00 96.88 95 LYS A O 1
ATOM 698 N N . TYR A 1 96 ? 13.481 -19.335 -25.762 1.00 96.06 96 TYR A N 1
ATOM 699 C CA . TYR A 1 96 ? 12.548 -19.944 -24.812 1.00 96.06 96 TYR A CA 1
ATOM 700 C C . TYR A 1 96 ? 11.575 -20.923 -25.478 1.00 96.06 96 TYR A C 1
ATOM 702 O O . TYR A 1 96 ? 10.605 -21.359 -24.856 1.00 96.06 96 TYR A O 1
ATOM 710 N N . THR A 1 97 ? 11.807 -21.278 -26.743 1.00 97.12 97 THR A N 1
ATOM 711 C CA . THR A 1 97 ? 11.014 -22.301 -27.430 1.00 97.12 97 THR A CA 1
ATOM 712 C C . THR A 1 97 ? 11.040 -23.605 -26.632 1.00 97.12 97 THR A C 1
ATOM 714 O O . THR A 1 97 ? 12.101 -24.101 -26.262 1.00 97.12 97 THR A O 1
ATOM 717 N N . GLY A 1 98 ? 9.856 -24.155 -26.347 1.00 93.62 98 GLY A N 1
ATOM 718 C CA . GLY A 1 98 ? 9.707 -25.371 -25.544 1.00 93.62 98 GLY A CA 1
ATOM 719 C C . GLY A 1 98 ? 9.716 -25.160 -24.025 1.00 93.62 98 GLY A C 1
ATOM 720 O O . GLY A 1 98 ? 9.655 -26.149 -23.297 1.00 93.62 98 GLY A O 1
ATOM 721 N N . ALA A 1 99 ? 9.751 -23.914 -23.534 1.00 93.56 99 ALA A N 1
ATOM 722 C CA . ALA A 1 99 ? 9.619 -23.624 -22.108 1.00 93.56 99 ALA A CA 1
ATOM 723 C C . ALA A 1 99 ? 8.326 -24.227 -21.532 1.00 93.56 99 ALA A C 1
ATOM 725 O O . ALA A 1 99 ? 7.238 -24.052 -22.082 1.00 93.56 99 ALA A O 1
ATOM 726 N N . ARG A 1 100 ? 8.462 -24.941 -20.411 1.00 93.19 100 ARG A N 1
ATOM 727 C CA . ARG A 1 100 ? 7.374 -25.549 -19.635 1.00 93.19 100 ARG A CA 1
ATOM 728 C C . ARG A 1 100 ? 7.691 -25.436 -18.150 1.00 93.19 100 ARG A C 1
ATOM 730 O O . ARG A 1 100 ? 8.851 -25.296 -17.771 1.00 93.19 100 ARG A O 1
ATOM 737 N N . GLY A 1 101 ? 6.664 -25.534 -17.317 1.00 94.56 101 GLY A N 1
ATOM 738 C CA . GLY A 1 101 ? 6.786 -25.487 -15.863 1.00 94.56 101 GLY A CA 1
ATOM 739 C C . GLY A 1 101 ? 5.754 -24.547 -15.264 1.00 94.56 101 GLY A C 1
ATOM 740 O O . GLY A 1 101 ? 4.693 -24.333 -15.845 1.00 94.56 101 GLY A O 1
ATOM 741 N N . SER A 1 102 ? 6.076 -23.969 -14.116 1.00 94.12 102 SER A N 1
ATOM 742 C CA . SER A 1 102 ? 5.235 -22.985 -13.445 1.00 94.12 102 SER A CA 1
ATOM 743 C C . SER A 1 102 ? 6.081 -21.873 -12.840 1.00 94.12 102 SER A C 1
ATOM 745 O O . SER A 1 102 ? 7.269 -22.054 -12.569 1.00 94.12 102 SER A O 1
ATOM 747 N N . TYR A 1 103 ? 5.465 -20.720 -12.608 1.00 92.38 103 TYR A N 1
ATOM 748 C CA . TYR A 1 103 ? 6.058 -19.642 -11.825 1.00 92.38 103 TYR A CA 1
ATOM 749 C C . TYR A 1 103 ? 5.042 -19.067 -10.841 1.00 92.38 103 TYR A C 1
ATOM 751 O O . TYR A 1 103 ? 3.830 -19.151 -11.042 1.00 92.38 103 TYR A O 1
ATOM 759 N N . LEU A 1 104 ? 5.573 -18.473 -9.776 1.00 89.81 104 LEU A N 1
ATOM 760 C CA . LEU A 1 104 ? 4.817 -17.740 -8.775 1.00 89.81 104 LEU A CA 1
ATOM 761 C C . LEU A 1 104 ? 4.921 -16.243 -9.088 1.00 89.81 104 LEU A C 1
ATOM 763 O O . LEU A 1 104 ? 6.025 -15.696 -9.091 1.00 89.81 104 LEU A O 1
ATOM 767 N N . ALA A 1 105 ? 3.793 -15.580 -9.334 1.00 86.00 105 ALA A N 1
ATOM 768 C CA . ALA A 1 105 ? 3.715 -14.125 -9.320 1.00 86.00 105 ALA A CA 1
ATOM 769 C C . ALA A 1 105 ? 3.286 -13.666 -7.925 1.00 86.00 105 ALA A C 1
ATOM 771 O O . ALA A 1 105 ? 2.297 -14.150 -7.370 1.00 86.00 105 ALA A O 1
ATOM 772 N N . ARG A 1 106 ? 4.030 -12.716 -7.364 1.00 79.88 106 ARG A N 1
ATOM 773 C CA . ARG A 1 106 ? 3.772 -12.153 -6.042 1.00 79.88 106 ARG A CA 1
ATOM 774 C C . ARG A 1 106 ? 3.685 -10.644 -6.153 1.00 79.88 106 ARG A C 1
ATOM 776 O O . ARG A 1 106 ? 4.599 -10.009 -6.671 1.00 79.88 106 ARG A O 1
ATOM 783 N N . GLN A 1 107 ? 2.589 -10.082 -5.662 1.00 72.38 107 GLN A N 1
ATOM 784 C CA . GLN A 1 107 ? 2.479 -8.653 -5.441 1.00 72.38 107 GLN A CA 1
ATOM 785 C C . GLN A 1 107 ? 2.929 -8.370 -4.012 1.00 72.38 107 GLN A C 1
ATOM 787 O O . GLN A 1 107 ? 2.167 -8.534 -3.058 1.00 72.38 107 GLN A O 1
ATOM 792 N N . ASP A 1 108 ? 4.191 -7.979 -3.871 1.00 69.00 108 ASP A N 1
ATOM 793 C CA . ASP A 1 108 ? 4.715 -7.547 -2.585 1.00 69.00 108 ASP A CA 1
ATOM 794 C C . ASP A 1 108 ? 4.158 -6.150 -2.260 1.00 69.00 108 ASP A C 1
ATOM 796 O O . ASP A 1 108 ? 4.215 -5.227 -3.074 1.00 69.00 108 ASP A O 1
ATOM 800 N N . GLY A 1 109 ? 3.570 -6.012 -1.069 1.00 76.81 109 GLY A N 1
ATOM 801 C CA . GLY A 1 109 ? 3.320 -4.704 -0.471 1.00 76.81 109 GLY A CA 1
ATOM 802 C C . GLY A 1 109 ? 4.618 -4.096 0.062 1.00 76.81 109 GLY A C 1
ATOM 803 O O . GLY A 1 109 ? 5.699 -4.672 -0.076 1.00 76.81 109 GLY A O 1
ATOM 804 N N . ILE A 1 110 ? 4.509 -2.950 0.726 1.00 85.50 110 ILE A N 1
ATOM 805 C CA . ILE A 1 110 ? 5.632 -2.414 1.494 1.00 85.50 110 ILE A CA 1
ATOM 806 C C . ILE A 1 110 ? 5.863 -3.347 2.685 1.00 85.50 110 ILE A C 1
ATOM 808 O O . ILE A 1 110 ? 5.008 -3.447 3.563 1.00 85.50 110 ILE A O 1
ATOM 812 N N . LYS A 1 111 ? 6.994 -4.055 2.683 1.00 89.19 111 LYS A N 1
ATOM 813 C CA . LYS A 1 111 ? 7.372 -4.958 3.773 1.00 89.19 111 LYS A CA 1
ATOM 814 C C . LYS A 1 111 ? 8.167 -4.208 4.826 1.00 89.19 111 LYS A C 1
ATOM 816 O O . LYS A 1 111 ? 9.140 -3.532 4.494 1.00 89.19 111 LYS A O 1
ATOM 821 N N . GLY A 1 112 ? 7.756 -4.366 6.076 1.00 90.44 112 GLY A N 1
ATOM 822 C CA . GLY A 1 112 ? 8.543 -3.993 7.239 1.00 90.44 112 GLY A CA 1
ATOM 823 C C . GLY A 1 112 ? 9.393 -5.163 7.725 1.00 90.44 112 GLY A C 1
ATOM 824 O O . GLY A 1 112 ? 9.887 -5.977 6.939 1.00 90.44 112 GLY A O 1
ATOM 825 N N . GLU A 1 113 ? 9.589 -5.223 9.038 1.00 90.62 113 GLU A N 1
ATOM 826 C CA . GLU A 1 113 ? 10.483 -6.186 9.688 1.00 90.62 113 GLU A CA 1
ATOM 827 C C . GLU A 1 113 ? 9.828 -6.955 10.835 1.00 90.62 113 GLU A C 1
ATOM 829 O O . GLU A 1 113 ? 10.515 -7.731 11.506 1.00 90.62 113 GLU A O 1
ATOM 834 N N . SER A 1 114 ? 8.513 -6.799 11.035 1.00 90.81 114 SER A N 1
ATOM 835 C CA . SER A 1 114 ? 7.852 -7.432 12.169 1.00 90.81 114 SER A CA 1
ATOM 836 C C . SER A 1 114 ? 8.041 -8.947 12.173 1.00 90.81 114 SER A C 1
ATOM 838 O O . SER A 1 114 ? 7.885 -9.638 11.158 1.00 90.81 114 SER A O 1
ATOM 840 N N . GLN A 1 115 ? 8.404 -9.469 13.343 1.00 88.31 115 GLN A N 1
ATOM 841 C CA . GLN A 1 115 ? 8.549 -10.903 13.584 1.00 88.31 115 GLN A CA 1
ATOM 842 C C . GLN A 1 115 ? 7.281 -11.537 14.160 1.00 88.31 115 GLN A C 1
ATOM 844 O O . GLN A 1 115 ? 7.253 -12.750 14.365 1.00 88.31 115 GLN A O 1
ATOM 849 N N . ASP A 1 116 ? 6.241 -10.737 14.386 1.00 83.81 116 ASP A N 1
ATOM 850 C CA . ASP A 1 116 ? 4.968 -11.201 14.907 1.00 83.81 116 ASP A CA 1
ATOM 851 C C . ASP A 1 116 ? 4.299 -12.208 13.962 1.00 83.81 116 ASP A C 1
ATOM 853 O O . ASP A 1 116 ? 4.289 -12.032 12.747 1.00 83.81 116 ASP A O 1
ATOM 857 N N . SER A 1 117 ? 3.721 -13.277 14.511 1.00 82.25 117 SER A N 1
ATOM 858 C CA . SER A 1 117 ? 3.142 -14.351 13.697 1.00 82.25 117 SER A CA 1
ATOM 859 C C . SER A 1 117 ? 1.848 -13.954 12.984 1.00 82.25 117 SER A C 1
ATOM 861 O O . SER A 1 117 ? 1.546 -14.526 11.938 1.00 82.25 117 SER A O 1
ATOM 863 N N . LYS A 1 118 ? 1.088 -12.988 13.519 1.00 82.75 118 LYS A N 1
ATOM 864 C CA . LYS A 1 118 ? -0.161 -12.499 12.911 1.00 82.75 118 LYS A CA 1
ATOM 865 C C . LYS A 1 118 ? 0.063 -11.309 11.977 1.00 82.75 118 LYS A C 1
ATOM 867 O O . LYS A 1 118 ? -0.741 -11.107 11.077 1.00 82.75 118 LYS A O 1
ATOM 872 N N . HIS A 1 119 ? 1.157 -10.573 12.171 1.00 86.50 119 HIS A N 1
ATOM 873 C CA . HIS A 1 119 ? 1.523 -9.372 11.412 1.00 86.50 119 HIS A CA 1
ATOM 874 C C . HIS A 1 119 ? 2.931 -9.491 10.816 1.00 86.50 119 HIS A C 1
ATOM 876 O O . HIS A 1 119 ? 3.738 -8.564 10.853 1.00 86.50 119 HIS A O 1
ATOM 882 N N . LYS A 1 120 ? 3.252 -10.678 10.292 1.00 87.00 120 LYS A N 1
ATOM 883 C CA . LYS A 1 120 ? 4.587 -10.999 9.788 1.00 87.00 120 LYS A CA 1
ATOM 884 C C . LYS A 1 120 ? 4.962 -10.103 8.609 1.00 87.00 120 LYS A C 1
ATOM 886 O O . LYS A 1 120 ? 4.174 -9.944 7.681 1.00 87.00 120 LYS A O 1
ATOM 891 N N . ASP A 1 121 ? 6.188 -9.581 8.625 1.00 88.94 121 ASP A N 1
ATOM 892 C CA . ASP A 1 121 ? 6.735 -8.683 7.597 1.00 88.94 121 ASP A CA 1
ATOM 893 C C . ASP A 1 121 ? 5.956 -7.356 7.438 1.00 88.94 121 ASP A C 1
ATOM 895 O O . ASP A 1 121 ? 6.144 -6.641 6.449 1.00 88.94 121 ASP A O 1
ATOM 899 N N . GLU A 1 122 ? 5.102 -6.989 8.401 1.00 91.69 122 GLU A N 1
ATOM 900 C CA . GLU A 1 122 ? 4.456 -5.673 8.451 1.00 91.69 122 GLU A CA 1
ATOM 901 C C . GLU A 1 122 ? 5.382 -4.605 9.057 1.00 91.69 122 GLU A C 1
ATOM 903 O O . GLU A 1 122 ? 6.440 -4.900 9.628 1.00 91.69 122 GLU A O 1
ATOM 908 N N . ILE A 1 123 ? 4.998 -3.336 8.888 1.00 95.38 123 ILE A N 1
ATOM 909 C CA . ILE A 1 123 ? 5.696 -2.187 9.474 1.00 95.38 123 ILE A CA 1
ATOM 910 C C . ILE A 1 123 ? 5.258 -2.055 10.930 1.00 95.38 123 ILE A C 1
ATOM 912 O O . ILE A 1 123 ? 4.075 -1.875 11.212 1.00 95.38 123 ILE A O 1
ATOM 916 N N . GLU A 1 124 ? 6.213 -2.114 11.851 1.00 94.31 124 GLU A N 1
ATOM 917 C CA . GLU A 1 124 ? 5.943 -1.868 13.265 1.00 94.31 124 GLU A CA 1
ATOM 918 C C . GLU A 1 124 ? 5.826 -0.362 13.505 1.00 94.31 124 GLU A C 1
ATOM 920 O O . GLU A 1 124 ? 6.771 0.394 13.282 1.00 94.31 124 GLU A O 1
ATOM 925 N N . ILE A 1 125 ? 4.641 0.071 13.930 1.00 96.00 125 ILE A N 1
ATOM 926 C CA . ILE A 1 125 ? 4.324 1.474 14.193 1.00 96.00 125 ILE A CA 1
ATOM 927 C C . ILE A 1 125 ? 4.540 1.770 15.677 1.00 96.00 125 ILE A C 1
ATOM 929 O O . ILE A 1 125 ? 3.968 1.101 16.536 1.00 96.00 125 ILE A O 1
ATOM 933 N N . GLU A 1 126 ? 5.330 2.799 15.978 1.00 94.81 126 GLU A N 1
ATOM 934 C CA . GLU A 1 126 ? 5.586 3.258 17.349 1.00 94.81 126 GLU A CA 1
ATOM 935 C C . GLU A 1 126 ? 4.504 4.224 17.833 1.00 94.81 126 GLU A C 1
ATOM 937 O O . GLU A 1 126 ? 4.083 4.181 18.988 1.00 94.81 126 GLU A O 1
ATOM 942 N N . SER A 1 127 ? 4.035 5.103 16.947 1.00 96.69 127 SER A N 1
ATOM 943 C CA . SER A 1 127 ? 2.940 6.022 17.247 1.00 96.69 127 SER A CA 1
ATOM 944 C C . SER A 1 127 ? 2.188 6.425 15.987 1.00 96.69 127 SER A C 1
ATOM 946 O O . SER A 1 127 ? 2.719 6.360 14.875 1.00 96.69 127 SER A O 1
ATOM 948 N N . PHE A 1 128 ? 0.936 6.842 16.167 1.00 98.00 128 PHE A N 1
ATOM 949 C CA . PHE A 1 128 ? 0.131 7.407 15.098 1.00 98.00 128 PHE A CA 1
ATOM 950 C C . PHE A 1 128 ? -0.825 8.482 15.619 1.00 98.00 128 PHE A C 1
ATOM 952 O O . PHE A 1 128 ? -1.213 8.472 16.789 1.00 98.00 128 PHE A O 1
ATOM 959 N N . SER A 1 129 ? -1.247 9.385 14.739 1.00 97.94 129 SER A N 1
ATOM 960 C CA . SER A 1 129 ? -2.316 10.349 14.999 1.00 97.94 129 SER A CA 1
ATOM 961 C C . SER A 1 129 ? -3.102 10.654 13.723 1.00 97.94 129 SER A C 1
ATOM 963 O O . SER A 1 129 ? -2.586 10.547 12.612 1.00 97.94 129 SER A O 1
ATOM 965 N N . TRP A 1 130 ? -4.379 10.991 13.880 1.00 97.56 130 TRP A N 1
ATOM 966 C CA . TRP A 1 130 ? -5.269 11.421 12.802 1.00 97.56 130 TRP A CA 1
ATOM 967 C C . TRP A 1 130 ? -6.470 12.151 13.402 1.00 97.56 130 TRP A C 1
ATOM 969 O O . TRP A 1 130 ? -6.725 12.063 14.607 1.00 97.56 130 TRP A O 1
ATOM 979 N N . GLY A 1 131 ? -7.228 12.858 12.568 1.00 95.75 131 GLY A N 1
ATOM 980 C CA . GLY A 1 131 ? -8.381 13.616 13.033 1.00 95.75 131 GLY A CA 1
ATOM 981 C C . GLY A 1 131 ? -9.354 13.979 11.924 1.00 95.75 131 GLY A C 1
ATOM 982 O O . GLY A 1 131 ? -9.022 13.978 10.738 1.00 95.75 131 GLY A O 1
ATOM 983 N N . VAL A 1 132 ? -10.577 14.303 12.338 1.00 95.12 132 VAL A N 1
ATOM 984 C CA . VAL A 1 132 ? -11.634 14.818 11.467 1.00 95.12 132 VAL A CA 1
ATOM 985 C C . VAL A 1 132 ? -12.296 15.990 12.172 1.00 95.12 132 VAL A C 1
ATOM 987 O O . VAL A 1 132 ? -12.696 15.869 13.330 1.00 95.12 132 VAL A O 1
ATOM 990 N N . THR A 1 133 ? -12.429 17.120 11.486 1.00 93.06 133 THR A N 1
ATOM 991 C CA . THR A 1 133 ? -13.113 18.309 12.007 1.00 93.06 133 THR A CA 1
ATOM 992 C C . THR A 1 133 ? -14.363 18.599 11.183 1.00 93.06 133 THR A C 1
ATOM 994 O O . THR A 1 133 ? -14.364 18.487 9.960 1.00 93.06 133 THR A O 1
ATOM 997 N N . GLN A 1 134 ? -15.466 18.958 11.843 1.00 88.94 134 GLN A N 1
ATOM 998 C CA . GLN A 1 134 ? -16.685 19.414 11.175 1.00 88.94 134 GLN A CA 1
ATOM 999 C C . GLN A 1 134 ? -16.729 20.943 11.234 1.00 88.94 134 GLN A C 1
ATOM 1001 O O . GLN A 1 134 ? -16.725 21.528 12.311 1.00 88.94 134 GLN A O 1
ATOM 1006 N N . SER A 1 135 ? -16.778 21.573 10.063 1.00 84.31 135 SER A N 1
ATOM 1007 C CA . SER A 1 135 ? -16.886 23.026 9.884 1.00 84.31 135 SER A CA 1
ATOM 1008 C C . SER A 1 135 ? -18.308 23.579 10.084 1.00 84.31 135 SER A C 1
ATOM 1010 O O . SER A 1 135 ? -18.512 24.790 10.035 1.00 84.31 135 SER A O 1
ATOM 1012 N N . GLY A 1 136 ? -19.303 22.710 10.287 1.00 81.00 136 GLY A N 1
ATOM 1013 C CA . GLY A 1 136 ? -20.696 23.100 10.500 1.00 81.00 136 GLY A CA 1
ATOM 1014 C C . GLY A 1 136 ? -20.885 23.897 11.790 1.00 81.00 136 GLY A C 1
ATOM 1015 O O . GLY A 1 136 ? -20.320 23.558 12.827 1.00 81.00 136 GLY A O 1
ATOM 1016 N N . THR A 1 137 ? -21.705 24.946 11.731 1.00 74.50 137 THR A N 1
ATOM 1017 C CA . THR A 1 137 ? -22.014 25.810 12.879 1.00 74.50 137 THR A CA 1
ATOM 1018 C C . THR A 1 137 ? -23.498 25.756 13.220 1.00 74.50 137 THR A C 1
ATOM 1020 O O . THR A 1 137 ? -24.352 25.809 12.338 1.00 74.50 137 THR A O 1
ATOM 1023 N N . LEU A 1 138 ? -23.807 25.670 14.515 1.00 73.81 138 LEU A N 1
ATOM 1024 C CA . LEU A 1 138 ? -25.173 25.747 15.046 1.00 73.81 138 LEU A CA 1
ATOM 1025 C C . LEU A 1 138 ? -25.557 27.177 15.471 1.00 73.81 138 LEU A C 1
ATOM 1027 O O . LEU A 1 138 ? -26.669 27.394 15.941 1.00 73.81 138 LEU A O 1
ATOM 1031 N N . ALA A 1 139 ? -24.649 28.150 15.320 1.00 71.81 139 ALA A N 1
ATOM 1032 C CA . ALA A 1 139 ? -24.829 29.522 15.805 1.00 71.81 139 ALA A CA 1
ATOM 1033 C C . ALA A 1 139 ? -25.868 30.339 15.013 1.00 71.81 139 ALA A C 1
ATOM 1035 O O . ALA A 1 139 ? -26.347 31.359 15.502 1.00 71.81 139 ALA A O 1
ATOM 1036 N N . PHE A 1 140 ? -26.239 29.894 13.810 1.00 65.38 140 PHE A N 1
ATOM 1037 C CA . PHE A 1 140 ? -27.256 30.537 12.981 1.00 65.38 140 PHE A CA 1
ATOM 1038 C C . PHE A 1 140 ? -28.419 29.559 12.765 1.00 65.38 140 PHE A C 1
ATOM 1040 O O . PHE A 1 140 ? -28.279 28.543 12.083 1.00 65.38 140 PHE A O 1
ATOM 1047 N N . GLY A 1 141 ? -29.567 29.838 13.391 1.00 58.25 141 GLY A N 1
ATOM 1048 C CA . GLY A 1 141 ? -30.798 29.067 13.195 1.00 58.25 141 GLY A CA 1
ATOM 1049 C C . GLY A 1 141 ? -31.359 29.255 11.780 1.00 58.25 141 GLY A C 1
ATOM 1050 O O . GLY A 1 141 ? -31.280 30.348 11.228 1.00 58.25 141 GLY A O 1
ATOM 1051 N N . GLY A 1 142 ? -31.927 28.193 11.194 1.00 57.53 142 GLY A N 1
ATOM 1052 C CA . GLY A 1 142 ? -32.541 28.231 9.854 1.00 57.53 142 GLY A CA 1
ATOM 1053 C C . GLY A 1 142 ? -31.971 27.247 8.823 1.00 57.53 142 GLY A C 1
ATOM 1054 O O . GLY A 1 142 ? -32.017 27.527 7.633 1.00 57.53 142 GLY A O 1
ATOM 1055 N N . GLY A 1 143 ? -31.409 26.107 9.246 1.00 58.25 143 GLY A N 1
ATOM 1056 C CA . GLY A 1 143 ? -31.033 25.013 8.331 1.00 58.25 143 GLY A CA 1
ATOM 1057 C C . GLY A 1 143 ? -29.785 25.250 7.463 1.00 58.25 143 GLY A C 1
ATOM 1058 O O . GLY A 1 143 ? -29.476 24.414 6.620 1.00 58.25 143 GLY A O 1
ATOM 1059 N N . GLY A 1 144 ? -29.049 26.348 7.674 1.00 48.28 144 GLY A N 1
ATOM 1060 C CA . GLY A 1 144 ? -27.916 26.781 6.838 1.00 48.28 144 GLY A CA 1
ATOM 1061 C C . GLY A 1 144 ? -26.506 26.485 7.374 1.00 48.28 144 GLY A C 1
ATOM 1062 O O . GLY A 1 144 ? -25.540 27.033 6.858 1.00 48.28 144 GLY A O 1
ATOM 1063 N N . GLY A 1 145 ? -26.355 25.645 8.401 1.00 54.25 145 GLY A N 1
ATOM 1064 C CA . GLY A 1 145 ? -25.061 25.323 9.028 1.00 54.25 145 GLY A CA 1
ATOM 1065 C C . GLY A 1 145 ? -24.306 24.137 8.410 1.00 54.25 145 GLY A C 1
ATOM 1066 O O . GLY A 1 145 ? -23.557 23.466 9.120 1.00 54.25 145 GLY A O 1
ATOM 1067 N N . ALA A 1 146 ? -24.541 23.803 7.136 1.00 60.97 146 ALA A N 1
ATOM 1068 C CA . ALA A 1 146 ? -24.013 22.584 6.519 1.00 60.97 146 ALA A CA 1
ATOM 1069 C C . ALA A 1 146 ? -22.508 22.696 6.205 1.00 60.97 146 ALA A C 1
ATOM 1071 O O . ALA A 1 146 ? -22.109 23.063 5.102 1.00 60.97 146 ALA A O 1
ATOM 1072 N N . GLY A 1 147 ? -21.663 22.367 7.18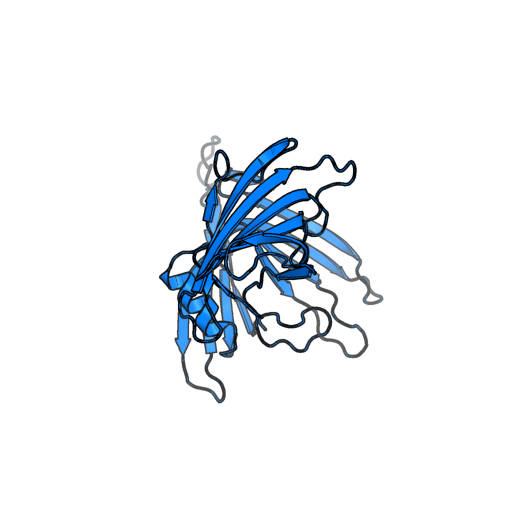1 1.00 70.19 147 GLY A N 1
ATOM 1073 C CA . GLY A 1 147 ? -20.232 22.174 6.961 1.00 70.19 147 GLY A CA 1
ATOM 1074 C C . GLY A 1 147 ? -19.913 20.793 6.390 1.00 70.19 147 GLY A C 1
ATOM 1075 O O . GLY A 1 147 ? -20.631 19.812 6.617 1.00 70.19 147 GLY A O 1
ATOM 1076 N N . LYS A 1 148 ? -18.804 20.710 5.653 1.00 82.19 148 LYS A N 1
ATOM 1077 C CA . LYS A 1 148 ? -18.207 19.434 5.242 1.00 82.19 148 LYS A CA 1
ATOM 1078 C C . LYS A 1 148 ? -17.164 19.016 6.274 1.00 82.19 148 LYS A C 1
ATOM 1080 O O . LYS A 1 148 ? -16.424 19.863 6.785 1.00 82.19 148 LYS A O 1
ATOM 1085 N N . ALA A 1 149 ? -17.116 17.717 6.557 1.00 89.62 149 ALA A N 1
ATOM 1086 C CA . ALA A 1 149 ? -16.058 17.134 7.367 1.00 89.62 149 ALA A CA 1
ATOM 1087 C C . ALA A 1 149 ? -14.713 17.279 6.637 1.00 89.62 149 ALA A C 1
ATOM 1089 O O . ALA A 1 149 ? -14.614 16.977 5.448 1.00 89.62 149 ALA A O 1
ATOM 1090 N N . GLN A 1 150 ? -13.695 17.752 7.347 1.00 91.81 150 GLN A N 1
ATOM 1091 C CA . GLN A 1 150 ? -12.323 17.862 6.872 1.00 91.81 150 GLN A CA 1
ATOM 1092 C C . GLN A 1 150 ? -11.507 16.766 7.545 1.00 91.81 150 GLN A C 1
ATOM 1094 O O . GLN A 1 150 ? -11.357 16.752 8.767 1.00 91.81 150 GLN A O 1
ATOM 1099 N N . PHE A 1 151 ? -11.025 15.823 6.744 1.00 95.00 151 PHE A N 1
ATOM 1100 C CA . PHE A 1 151 ? -10.176 14.734 7.203 1.00 95.00 151 PHE A CA 1
ATOM 1101 C C . PHE A 1 151 ? -8.718 15.177 7.123 1.00 95.00 151 PHE A C 1
ATOM 1103 O O . PHE A 1 151 ? -8.300 15.757 6.122 1.00 95.00 151 PHE A O 1
ATOM 1110 N N . GLN A 1 152 ? -7.966 14.915 8.185 1.00 97.06 152 GLN A N 1
ATOM 1111 C CA . GLN A 1 152 ? -6.522 15.109 8.218 1.00 97.06 152 GLN A CA 1
ATOM 1112 C C . GLN A 1 152 ? -5.821 13.837 7.738 1.00 97.06 152 GLN A C 1
ATOM 1114 O O . GLN A 1 152 ? -6.365 12.736 7.860 1.00 97.06 152 GLN A O 1
ATOM 1119 N N . ASP A 1 153 ? -4.596 13.990 7.245 1.00 97.69 153 ASP A N 1
ATOM 1120 C CA . ASP A 1 153 ? -3.728 12.851 6.969 1.00 97.69 153 ASP A CA 1
ATOM 1121 C C . ASP A 1 153 ? -3.436 12.075 8.259 1.00 97.69 153 ASP A C 1
ATOM 1123 O O . ASP A 1 153 ? -3.362 12.639 9.358 1.00 97.69 153 ASP A O 1
ATOM 1127 N N . PHE A 1 154 ? -3.234 10.768 8.120 1.00 98.19 154 PHE A N 1
ATOM 1128 C CA . PHE A 1 154 ? -2.646 9.989 9.202 1.00 98.19 154 PHE A CA 1
ATOM 1129 C C . PHE A 1 154 ? -1.169 10.309 9.289 1.00 98.19 154 PHE A C 1
ATOM 1131 O O . PHE A 1 154 ? -0.501 10.321 8.264 1.00 98.19 154 PHE A O 1
ATOM 1138 N N . HIS A 1 155 ? -0.662 10.496 10.498 1.00 98.44 155 HIS A N 1
ATOM 1139 C CA . HIS A 1 155 ? 0.758 10.668 10.767 1.00 98.44 155 HIS A CA 1
ATOM 1140 C C . HIS A 1 155 ? 1.240 9.443 11.524 1.00 98.44 155 HIS A C 1
ATOM 1142 O O . HIS A 1 155 ? 0.612 9.051 12.506 1.00 98.44 155 HIS A O 1
ATOM 1148 N N . PHE A 1 156 ? 2.335 8.847 11.073 1.00 98.38 156 PHE A N 1
ATOM 1149 C CA . PHE A 1 156 ? 2.932 7.657 11.662 1.00 98.38 156 PHE A CA 1
ATOM 1150 C C . PHE A 1 156 ? 4.384 7.921 12.034 1.00 98.38 156 PHE A C 1
ATOM 1152 O O . PHE A 1 156 ? 5.074 8.668 11.344 1.00 98.38 156 PHE A O 1
ATOM 1159 N N . THR A 1 157 ? 4.841 7.269 13.100 1.00 97.50 157 THR A N 1
ATOM 1160 C CA . THR A 1 157 ? 6.264 7.145 13.433 1.00 97.50 157 THR A CA 1
ATOM 1161 C C . THR A 1 157 ? 6.627 5.669 13.529 1.00 97.50 157 THR A C 1
ATOM 1163 O O . THR A 1 157 ? 5.891 4.887 14.138 1.00 97.50 157 THR A O 1
ATOM 1166 N N . ASN A 1 158 ? 7.760 5.290 12.949 1.00 95.56 158 ASN A N 1
ATOM 1167 C CA . ASN A 1 158 ? 8.345 3.954 13.037 1.00 95.56 158 ASN A CA 1
ATOM 1168 C C . ASN A 1 158 ? 9.873 4.044 13.048 1.00 95.56 158 ASN A C 1
ATOM 1170 O O . ASN A 1 158 ? 10.449 5.049 12.646 1.00 95.56 158 ASN A O 1
ATOM 1174 N N . LYS A 1 159 ? 10.554 2.963 13.425 1.00 95.38 159 LYS A N 1
ATOM 1175 C CA . LYS A 1 159 ? 12.006 2.861 13.224 1.00 95.38 159 LYS A CA 1
ATOM 1176 C C . LYS A 1 159 ? 12.338 2.655 11.753 1.00 95.38 159 LYS A C 1
ATOM 1178 O O . LYS A 1 159 ? 11.587 1.978 11.040 1.00 95.38 159 LYS A O 1
ATOM 1183 N N . VAL A 1 160 ? 13.487 3.174 11.322 1.00 94.44 160 VAL A N 1
ATOM 1184 C CA . VAL A 1 160 ? 14.039 2.854 10.001 1.00 94.44 160 VAL A CA 1
ATOM 1185 C C . VAL A 1 160 ? 14.121 1.337 9.834 1.00 94.44 160 VAL A C 1
ATOM 1187 O O . VAL A 1 160 ? 14.594 0.624 10.717 1.00 94.44 160 VAL A O 1
ATOM 1190 N N . SER A 1 161 ? 13.627 0.846 8.701 1.00 92.62 161 SER A N 1
ATOM 1191 C CA . SER A 1 161 ? 13.525 -0.580 8.378 1.00 92.62 161 SER A CA 1
ATOM 1192 C C . SER A 1 161 ? 13.531 -0.790 6.859 1.00 92.62 161 SER A C 1
ATOM 1194 O O . SER A 1 161 ? 13.613 0.162 6.081 1.00 92.62 161 SER A O 1
ATOM 1196 N N . LYS A 1 162 ? 13.367 -2.033 6.393 1.00 89.44 162 LYS A N 1
ATOM 1197 C CA . LYS A 1 162 ? 13.146 -2.342 4.961 1.00 89.44 162 LYS A CA 1
ATOM 1198 C C . LYS A 1 162 ? 12.023 -1.536 4.292 1.00 89.44 162 LYS A C 1
ATOM 1200 O O . LYS A 1 162 ? 12.066 -1.353 3.074 1.00 89.44 162 LYS A O 1
ATOM 1205 N N . ALA A 1 163 ? 11.047 -1.048 5.057 1.00 93.69 163 ALA A N 1
ATOM 1206 C CA . ALA A 1 163 ? 9.953 -0.242 4.527 1.00 93.69 163 ALA A CA 1
ATOM 1207 C C . ALA A 1 163 ? 10.384 1.183 4.148 1.00 93.69 163 ALA A C 1
ATOM 1209 O O . ALA A 1 163 ? 9.806 1.764 3.232 1.00 93.69 163 ALA A O 1
ATOM 1210 N N . SER A 1 164 ? 11.412 1.728 4.801 1.00 94.81 164 SER A N 1
ATOM 1211 C CA . SER A 1 164 ? 11.884 3.111 4.656 1.00 94.81 164 SER A CA 1
ATOM 1212 C C . SER A 1 164 ? 12.124 3.542 3.201 1.00 94.81 164 SER A C 1
ATOM 1214 O O . SER A 1 164 ? 11.462 4.476 2.744 1.00 94.81 164 SER A O 1
ATOM 1216 N N . PRO A 1 165 ? 12.965 2.852 2.398 1.00 86.81 165 PRO A N 1
ATOM 1217 C CA . PRO A 1 165 ? 13.185 3.242 1.002 1.00 86.81 165 PRO A CA 1
ATOM 1218 C C . PRO A 1 165 ? 11.928 3.107 0.129 1.00 86.81 165 PRO A C 1
ATOM 1220 O O . PRO A 1 165 ? 11.788 3.827 -0.858 1.00 86.81 165 PRO A O 1
ATOM 1223 N N . GLN A 1 166 ? 11.006 2.203 0.480 1.00 88.56 166 GLN A N 1
ATOM 1224 C CA . GLN A 1 166 ? 9.748 2.024 -0.246 1.00 88.56 166 GLN A CA 1
ATOM 1225 C C . GLN A 1 166 ? 8.758 3.154 0.063 1.00 88.56 166 GLN A C 1
ATOM 1227 O O . GLN A 1 166 ? 8.140 3.687 -0.852 1.00 88.56 166 GLN A O 1
ATOM 1232 N N . LEU A 1 167 ? 8.631 3.563 1.327 1.00 93.88 167 LEU A N 1
ATOM 1233 C CA . LEU A 1 167 ? 7.818 4.718 1.716 1.00 93.88 167 LEU A CA 1
ATOM 1234 C C . LEU A 1 167 ? 8.358 6.006 1.087 1.00 93.88 167 LEU A C 1
ATOM 1236 O O . LEU A 1 167 ? 7.591 6.760 0.491 1.00 93.88 167 LEU A O 1
ATOM 1240 N N . PHE A 1 168 ? 9.680 6.201 1.133 1.00 89.81 168 PHE A N 1
ATOM 1241 C CA . PHE A 1 168 ? 10.353 7.317 0.475 1.00 89.81 168 PHE A CA 1
ATOM 1242 C C . PHE A 1 168 ? 10.027 7.377 -1.021 1.00 89.81 168 PHE A C 1
ATOM 1244 O O . PHE A 1 168 ? 9.557 8.408 -1.502 1.00 89.81 168 PHE A O 1
ATOM 1251 N N . ILE A 1 169 ? 10.223 6.280 -1.767 1.00 80.69 169 ILE A N 1
ATOM 1252 C CA . ILE A 1 169 ? 9.996 6.323 -3.216 1.00 80.69 169 ILE A CA 1
ATOM 1253 C C . ILE A 1 169 ? 8.517 6.517 -3.557 1.00 80.69 169 ILE A C 1
ATOM 1255 O O . ILE A 1 169 ? 8.228 7.269 -4.479 1.00 80.69 169 ILE A O 1
ATOM 1259 N N . LYS A 1 170 ? 7.577 5.929 -2.799 1.00 86.69 170 LYS A N 1
ATOM 1260 C CA . LYS A 1 170 ? 6.132 6.168 -2.992 1.00 86.69 170 LYS A CA 1
ATOM 1261 C C . LYS A 1 170 ? 5.755 7.625 -2.735 1.00 86.69 170 LYS A C 1
ATOM 1263 O O . LYS A 1 170 ? 4.928 8.165 -3.464 1.00 86.69 170 LYS A O 1
ATOM 1268 N N . CYS A 1 171 ? 6.385 8.266 -1.750 1.00 89.62 171 CYS A N 1
ATOM 1269 C CA . CYS A 1 171 ? 6.210 9.693 -1.494 1.00 89.62 171 CYS A CA 1
ATOM 1270 C C . CYS A 1 171 ? 6.722 10.542 -2.667 1.00 89.62 171 CYS A C 1
ATOM 1272 O O . CYS A 1 171 ? 6.041 11.466 -3.100 1.00 89.62 171 CYS A O 1
ATOM 1274 N N . VAL A 1 172 ? 7.902 10.216 -3.205 1.00 75.06 172 VAL A N 1
ATOM 1275 C CA . VAL A 1 172 ? 8.520 10.961 -4.316 1.00 75.06 172 VAL A CA 1
ATOM 1276 C C . VAL A 1 172 ? 7.761 10.775 -5.630 1.00 75.06 172 VAL A C 1
ATOM 1278 O O . VAL A 1 172 ? 7.587 11.734 -6.377 1.00 75.06 172 VAL A O 1
ATOM 1281 N N . THR A 1 173 ? 7.327 9.552 -5.941 1.00 72.00 173 THR A N 1
ATOM 1282 C CA . THR A 1 173 ? 6.640 9.257 -7.208 1.00 72.00 173 THR A CA 1
ATOM 1283 C C . THR A 1 173 ? 5.163 9.622 -7.182 1.00 72.00 173 THR A C 1
ATOM 1285 O O . THR A 1 173 ? 4.551 9.734 -8.242 1.00 72.00 173 THR A O 1
ATOM 1288 N N . GLY A 1 174 ? 4.578 9.765 -5.991 1.00 75.69 174 GLY A N 1
ATOM 1289 C CA . GLY A 1 174 ? 3.139 9.910 -5.817 1.00 75.69 174 GLY A CA 1
ATOM 1290 C C . GLY A 1 174 ? 2.357 8.665 -6.239 1.00 75.69 174 GLY A C 1
ATOM 1291 O O . GLY A 1 174 ? 1.173 8.760 -6.542 1.00 75.69 174 GLY A O 1
ATOM 1292 N N . GLU A 1 175 ? 2.996 7.493 -6.313 1.00 77.44 175 GLU A N 1
ATOM 1293 C CA . GLU A 1 175 ? 2.311 6.253 -6.675 1.00 77.44 175 GLU A CA 1
ATOM 1294 C C . GLU A 1 175 ? 1.415 5.781 -5.520 1.00 77.44 175 GLU A C 1
ATOM 1296 O O . GLU A 1 175 ? 1.880 5.554 -4.400 1.00 77.44 175 GLU A O 1
ATOM 1301 N N . HIS A 1 176 ? 0.125 5.588 -5.802 1.00 80.38 176 HIS A N 1
ATOM 1302 C CA . HIS A 1 176 ? -0.853 5.221 -4.784 1.00 80.38 176 HIS A CA 1
ATOM 1303 C C . HIS A 1 176 ? -0.716 3.758 -4.336 1.00 80.38 176 HIS A C 1
ATOM 1305 O O . HIS A 1 176 ? -0.588 2.823 -5.131 1.00 80.38 176 HIS A O 1
ATOM 1311 N N . ILE A 1 177 ? -0.838 3.543 -3.030 1.00 84.81 177 ILE A N 1
ATOM 1312 C CA . ILE A 1 177 ? -0.993 2.239 -2.395 1.00 84.81 177 ILE A CA 1
ATOM 1313 C C . ILE A 1 177 ? -2.489 1.913 -2.364 1.00 84.81 177 ILE A C 1
ATOM 1315 O O . ILE A 1 177 ? -3.289 2.654 -1.803 1.00 84.81 177 ILE A O 1
ATOM 1319 N N . LYS A 1 178 ? -2.893 0.775 -2.938 1.00 83.19 178 LYS A N 1
ATOM 1320 C CA . LYS A 1 178 ? -4.322 0.425 -3.049 1.00 83.19 178 LYS A CA 1
ATOM 1321 C C . LYS A 1 178 ? -5.040 0.363 -1.700 1.00 83.19 178 LYS A C 1
ATOM 1323 O O . LYS A 1 178 ? -6.153 0.868 -1.591 1.00 83.19 178 LYS A O 1
ATOM 1328 N N . VAL A 1 179 ? -4.425 -0.281 -0.707 1.00 85.69 179 VAL A N 1
ATOM 1329 C CA . VAL A 1 179 ? -4.981 -0.455 0.641 1.00 85.69 179 VAL A CA 1
ATOM 1330 C C . VAL A 1 179 ? -3.854 -0.402 1.669 1.00 85.69 179 VAL A C 1
ATOM 1332 O O . VAL A 1 179 ? -2.847 -1.092 1.508 1.00 85.69 179 VAL A O 1
ATOM 1335 N N . GLY A 1 180 ? -4.052 0.379 2.729 1.00 89.38 180 GLY A N 1
ATOM 1336 C CA . GLY A 1 180 ? -3.235 0.379 3.942 1.00 89.38 180 GLY A CA 1
ATOM 1337 C C . GLY A 1 180 ? -4.091 0.014 5.152 1.00 89.38 180 GLY A C 1
ATOM 1338 O O . GLY A 1 180 ? -5.261 0.388 5.222 1.00 89.38 180 GLY A O 1
ATOM 1339 N N . THR A 1 181 ? -3.540 -0.735 6.102 1.00 94.62 181 THR A N 1
ATOM 1340 C CA . THR A 1 181 ? -4.267 -1.150 7.307 1.00 94.62 181 THR A CA 1
ATOM 1341 C C . THR A 1 181 ? -3.420 -0.883 8.537 1.00 94.62 181 THR A C 1
ATOM 1343 O O . THR A 1 181 ? -2.304 -1.379 8.635 1.00 94.62 181 THR A O 1
ATOM 1346 N N . LEU A 1 182 ? -3.969 -0.110 9.470 1.00 96.12 182 LEU A N 1
ATOM 1347 C CA . LEU A 1 182 ? -3.445 0.042 10.818 1.00 96.12 182 LEU A CA 1
ATOM 1348 C C . LEU A 1 182 ? -4.182 -0.935 11.731 1.00 96.12 182 LEU A C 1
ATOM 1350 O O . LEU A 1 182 ? -5.410 -0.873 11.828 1.00 96.12 182 LEU A 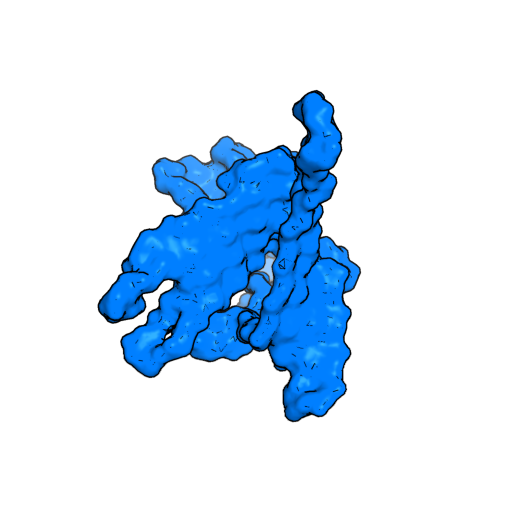O 1
ATOM 1354 N N . SER A 1 183 ? -3.427 -1.779 12.424 1.00 94.06 183 SER A N 1
ATOM 1355 C CA . SER A 1 183 ? -3.923 -2.714 13.432 1.00 94.06 183 SER A CA 1
ATOM 1356 C C . SER A 1 183 ? -3.296 -2.394 14.784 1.00 94.06 183 SER A C 1
ATOM 1358 O O . SER A 1 183 ? -2.076 -2.311 14.906 1.00 94.06 183 SER A O 1
ATOM 1360 N N . VAL A 1 184 ? -4.130 -2.218 15.809 1.00 92.25 184 VAL A N 1
ATOM 1361 C CA . VAL A 1 184 ? -3.685 -1.980 17.185 1.00 92.25 184 VAL A CA 1
ATOM 1362 C C . VAL A 1 184 ? -4.209 -3.091 18.083 1.00 92.25 184 VAL A C 1
ATOM 1364 O O . VAL A 1 184 ? -5.404 -3.406 18.114 1.00 92.25 184 VAL A O 1
ATOM 1367 N N . ARG A 1 185 ? -3.285 -3.647 18.863 1.00 86.62 185 ARG A N 1
ATOM 1368 C CA . ARG A 1 185 ? -3.514 -4.748 19.796 1.00 86.62 185 ARG A CA 1
ATOM 1369 C C . ARG A 1 185 ? -3.264 -4.309 21.235 1.00 86.62 185 ARG A C 1
ATOM 1371 O O . ARG A 1 185 ? -2.479 -3.396 21.484 1.00 86.62 185 ARG A O 1
ATOM 1378 N N . LYS A 1 186 ? -3.898 -4.982 22.195 1.00 78.62 186 LYS A N 1
ATOM 1379 C CA . LYS A 1 186 ? -3.542 -4.845 23.619 1.00 78.62 186 LYS A CA 1
ATOM 1380 C C . LYS A 1 186 ? -2.355 -5.752 23.957 1.00 78.62 186 LYS A C 1
ATOM 1382 O O . LYS A 1 186 ? -2.238 -6.839 23.397 1.00 78.62 186 LYS A O 1
ATOM 1387 N N . ALA A 1 187 ? -1.511 -5.320 24.892 1.00 68.75 187 ALA A N 1
ATOM 1388 C CA . ALA A 1 187 ? -0.448 -6.149 25.463 1.00 68.75 187 ALA A CA 1
ATOM 1389 C C . ALA A 1 187 ? -1.021 -7.192 26.453 1.00 68.75 187 ALA A C 1
ATOM 1391 O O . ALA A 1 187 ? -1.970 -6.888 27.178 1.00 68.75 187 ALA A O 1
ATOM 1392 N N . GLY A 1 188 ? -0.454 -8.406 26.496 1.00 62.69 188 GLY A N 1
ATOM 1393 C CA . GLY A 1 188 ? -0.792 -9.450 27.479 1.00 62.69 188 GLY A CA 1
ATOM 1394 C C . GLY A 1 188 ? -0.172 -10.820 27.160 1.00 62.69 188 GLY A C 1
ATOM 1395 O O . GLY A 1 188 ? -0.216 -11.253 26.011 1.00 62.69 188 GLY A O 1
ATOM 1396 N N . GLU A 1 189 ? 0.392 -11.487 28.175 1.00 49.06 189 GLU A N 1
ATOM 1397 C CA . GLU A 1 189 ? 1.270 -12.672 28.050 1.00 49.06 189 GLU A CA 1
ATOM 1398 C C . GLU A 1 189 ? 0.571 -13.951 27.537 1.00 49.06 189 GLU A C 1
ATOM 1400 O O . GLU A 1 189 ? 1.190 -14.718 26.809 1.00 49.06 189 GLU A O 1
ATOM 1405 N N . ASP A 1 190 ? -0.729 -14.136 27.801 1.00 51.72 190 ASP A N 1
ATOM 1406 C CA . ASP A 1 190 ? -1.474 -15.364 27.438 1.00 51.72 190 ASP A CA 1
ATOM 1407 C C . ASP A 1 190 ? -2.494 -15.185 26.300 1.00 51.72 190 ASP A C 1
ATOM 1409 O O . ASP A 1 190 ? -3.237 -16.104 25.944 1.00 51.72 190 ASP A O 1
ATOM 1413 N N . ARG A 1 191 ? -2.588 -13.986 25.716 1.00 53.03 191 ARG A N 1
ATOM 1414 C CA . ARG A 1 191 ? -3.612 -13.662 24.711 1.00 53.03 191 ARG A CA 1
ATOM 1415 C C . ARG A 1 191 ? -2.953 -13.089 23.473 1.00 53.03 191 ARG A C 1
ATOM 1417 O O . ARG A 1 191 ? -2.903 -11.878 23.285 1.00 53.03 191 ARG A O 1
ATOM 1424 N N . ALA A 1 192 ? -2.469 -13.984 22.617 1.00 50.44 192 ALA A N 1
ATOM 1425 C CA . ALA A 1 192 ? -1.957 -13.648 21.298 1.00 50.44 192 ALA A CA 1
ATOM 1426 C C . ALA A 1 192 ? -2.917 -12.699 20.547 1.00 50.44 192 ALA A C 1
ATOM 1428 O O . ALA A 1 192 ? -3.958 -13.126 20.043 1.00 50.44 192 ALA A O 1
ATOM 1429 N N . GLY A 1 193 ? -2.527 -11.421 20.474 1.00 60.62 193 GLY A N 1
ATOM 1430 C CA . GLY A 1 193 ? -2.883 -10.417 19.467 1.00 60.62 193 GLY A CA 1
ATOM 1431 C C . GLY A 1 193 ? -4.333 -10.417 19.001 1.00 60.62 193 GLY A C 1
ATOM 1432 O O . GLY A 1 193 ? -4.632 -10.942 17.928 1.00 60.62 193 GLY A O 1
ATOM 1433 N N . ILE A 1 194 ? -5.230 -9.837 19.793 1.00 70.38 194 ILE A N 1
ATOM 1434 C CA . ILE A 1 194 ? -6.522 -9.387 19.276 1.00 70.38 194 ILE A CA 1
ATOM 1435 C C . ILE A 1 194 ? -6.348 -7.941 18.814 1.00 70.38 194 ILE A C 1
ATOM 1437 O O . ILE A 1 194 ? -6.081 -7.060 19.637 1.00 70.38 194 ILE A O 1
ATOM 1441 N N . ASP A 1 195 ? -6.553 -7.710 17.522 1.00 84.88 195 ASP A N 1
ATOM 1442 C CA . ASP A 1 195 ? -6.707 -6.370 16.965 1.00 84.88 195 ASP A CA 1
ATOM 1443 C C . ASP A 1 195 ? -8.063 -5.815 17.397 1.00 84.88 195 ASP A C 1
ATOM 1445 O O . ASP A 1 195 ? -9.112 -6.244 16.913 1.00 84.88 195 ASP A O 1
ATOM 1449 N N . PHE A 1 196 ? -8.053 -4.885 18.348 1.00 88.56 196 PHE A N 1
ATOM 1450 C CA . PHE A 1 196 ? -9.281 -4.275 18.864 1.00 88.56 196 PHE A CA 1
ATOM 1451 C C . PHE A 1 196 ? -9.600 -2.949 18.172 1.00 88.56 196 PHE A C 1
ATOM 1453 O O . PHE A 1 196 ? -10.731 -2.482 18.224 1.00 88.56 196 PHE A O 1
ATOM 1460 N N . TYR A 1 197 ? -8.610 -2.336 17.533 1.00 92.38 197 TYR A N 1
ATOM 1461 C CA . TYR A 1 197 ? -8.748 -1.084 16.809 1.00 92.38 197 TYR A CA 1
ATOM 1462 C C . TYR A 1 197 ? -8.080 -1.260 15.454 1.00 92.38 197 TYR A C 1
ATOM 1464 O O . TYR A 1 197 ? -6.878 -1.518 15.372 1.00 92.38 197 TYR A O 1
ATOM 1472 N N . LYS A 1 198 ? -8.880 -1.156 14.394 1.00 94.75 198 LYS A N 1
ATOM 1473 C CA . LYS A 1 198 ? -8.435 -1.372 13.024 1.00 94.75 198 LYS A CA 1
ATOM 1474 C C . LYS A 1 198 ? -8.935 -0.255 12.126 1.00 94.75 198 LYS A C 1
ATOM 1476 O O . LYS A 1 198 ? -10.135 0.010 12.080 1.00 94.75 198 LYS A O 1
ATOM 1481 N N . ILE A 1 199 ? -8.022 0.355 11.380 1.00 96.25 199 ILE A N 1
ATOM 1482 C CA . ILE A 1 199 ? -8.347 1.344 10.353 1.00 96.25 199 ILE A CA 1
ATOM 1483 C C . ILE A 1 199 ? -7.848 0.843 9.011 1.00 96.25 199 ILE A C 1
ATOM 1485 O O . ILE A 1 199 ? -6.677 0.511 8.860 1.00 96.25 199 ILE A O 1
ATOM 1489 N N . THR A 1 200 ? -8.746 0.796 8.034 1.00 94.94 200 THR A N 1
ATOM 1490 C CA . THR A 1 200 ? -8.435 0.451 6.648 1.00 94.94 200 THR A CA 1
ATOM 1491 C C . THR A 1 200 ? -8.602 1.692 5.787 1.00 94.94 200 THR A C 1
ATOM 1493 O O . THR A 1 200 ? -9.676 2.290 5.743 1.00 94.94 200 THR A O 1
ATOM 1496 N N . LEU A 1 201 ? -7.527 2.079 5.111 1.00 92.75 201 LEU A N 1
ATOM 1497 C CA . LEU A 1 201 ? -7.482 3.186 4.168 1.00 92.75 201 LEU A CA 1
ATOM 1498 C C . LEU A 1 201 ? -7.430 2.613 2.753 1.00 92.75 201 LEU A C 1
ATOM 1500 O O . LEU A 1 201 ? -6.682 1.666 2.505 1.00 92.75 201 LEU A O 1
ATOM 1504 N N . SER A 1 202 ? -8.207 3.172 1.828 1.00 90.06 202 SER A N 1
ATOM 1505 C CA . SER A 1 202 ? -8.163 2.786 0.409 1.00 90.06 202 SER A CA 1
ATOM 1506 C C . SER A 1 202 ? -7.729 3.947 -0.469 1.00 90.06 202 SER A C 1
ATOM 1508 O O . SER A 1 202 ? -8.105 5.091 -0.203 1.00 90.06 202 SER A O 1
ATOM 1510 N N . ASP A 1 203 ? -7.002 3.609 -1.535 1.00 83.50 203 ASP A N 1
ATOM 1511 C CA . ASP A 1 203 ? -6.381 4.546 -2.473 1.00 83.50 203 ASP A CA 1
ATOM 1512 C C . ASP A 1 203 ? -5.561 5.607 -1.729 1.00 83.50 203 ASP A C 1
ATOM 1514 O O . ASP A 1 203 ? -5.993 6.738 -1.507 1.00 83.50 203 ASP A O 1
ATOM 1518 N N . VAL A 1 204 ? -4.412 5.150 -1.240 1.00 93.56 204 VAL A N 1
ATOM 1519 C CA . VAL A 1 204 ? -3.590 5.810 -0.234 1.00 93.56 204 VAL A CA 1
ATOM 1520 C C . VAL A 1 204 ? -2.361 6.424 -0.884 1.00 93.56 204 VAL A C 1
ATOM 1522 O O . VAL A 1 204 ? -1.605 5.739 -1.568 1.00 93.56 204 VAL A O 1
ATOM 1525 N N . LEU A 1 205 ? -2.118 7.697 -0.614 1.00 93.62 205 LEU A N 1
ATOM 1526 C CA . LEU A 1 205 ? -0.920 8.415 -1.021 1.00 93.62 205 LEU A CA 1
ATOM 1527 C C . LEU A 1 205 ? -0.005 8.587 0.194 1.00 93.62 205 LEU A C 1
ATOM 1529 O O . LEU A 1 205 ? -0.468 9.027 1.246 1.00 93.62 205 LEU A O 1
ATOM 1533 N N . VAL A 1 206 ? 1.290 8.291 0.049 1.00 97.50 206 VAL A N 1
ATOM 1534 C CA . VAL A 1 206 ? 2.289 8.742 1.030 1.00 97.50 206 VAL A CA 1
ATOM 1535 C C . VAL A 1 206 ? 2.494 10.237 0.797 1.00 97.50 206 VAL A C 1
ATOM 1537 O O . VAL A 1 206 ? 3.152 10.631 -0.161 1.00 97.50 206 VAL A O 1
ATOM 1540 N N . SER A 1 207 ? 1.851 11.068 1.613 1.00 98.06 207 SER A N 1
ATOM 1541 C CA . SER A 1 207 ? 1.790 12.521 1.418 1.00 98.06 207 SER A CA 1
ATOM 1542 C C . SER A 1 207 ? 3.000 13.252 1.992 1.00 98.06 207 SER A C 1
ATOM 1544 O O . SER A 1 207 ? 3.302 14.369 1.574 1.00 98.06 207 SER A O 1
ATOM 1546 N N . SER A 1 208 ? 3.710 12.631 2.934 1.00 98.31 208 SER A N 1
ATOM 1547 C CA . SER A 1 208 ? 4.983 13.139 3.434 1.00 98.31 208 SER A CA 1
ATOM 1548 C C . SER A 1 208 ? 5.869 12.008 3.956 1.00 98.31 208 SER A C 1
ATOM 1550 O O . SER A 1 208 ? 5.364 10.962 4.369 1.00 98.31 208 SER A O 1
ATOM 1552 N N . TYR A 1 209 ? 7.185 12.218 3.924 1.00 98.19 209 TYR A N 1
ATOM 1553 C CA . TYR A 1 209 ? 8.179 11.329 4.518 1.00 98.19 209 TYR A CA 1
ATOM 1554 C C . TYR A 1 209 ? 9.351 12.156 5.054 1.00 98.19 209 TYR A C 1
ATOM 1556 O O . TYR A 1 209 ? 9.898 13.008 4.349 1.00 98.19 209 TYR A O 1
ATOM 1564 N N . GLN A 1 210 ? 9.742 11.900 6.296 1.00 97.19 210 GLN A N 1
ATOM 1565 C CA . GLN A 1 210 ? 10.883 12.495 6.975 1.00 97.19 210 GLN A CA 1
ATOM 1566 C C . GLN A 1 210 ? 11.637 11.392 7.719 1.00 97.19 210 GLN A C 1
ATOM 1568 O O . GLN A 1 210 ? 11.029 10.496 8.292 1.00 97.19 210 GLN A O 1
ATOM 1573 N N . SER A 1 211 ? 12.963 11.473 7.748 1.00 95.38 211 SER A N 1
ATOM 1574 C CA . SER A 1 211 ? 13.800 10.548 8.513 1.00 95.38 211 SER A CA 1
ATOM 1575 C C . SER A 1 211 ? 14.773 11.350 9.364 1.00 95.38 211 SER A C 1
ATOM 1577 O O . SER A 1 211 ? 15.355 12.331 8.892 1.00 95.38 211 SER A O 1
ATOM 1579 N N . GLY A 1 212 ? 14.910 10.973 10.632 1.00 90.88 212 GLY A N 1
ATOM 1580 C CA . GLY A 1 212 ? 15.682 11.715 11.621 1.00 90.88 212 GLY A CA 1
ATOM 1581 C C . GLY A 1 212 ? 16.466 10.798 12.555 1.00 90.88 212 GLY A C 1
ATOM 1582 O O . GLY A 1 212 ? 15.958 9.791 13.045 1.00 90.88 212 GLY A O 1
ATOM 1583 N N . GLY A 1 213 ? 17.722 11.164 12.815 1.00 88.94 213 GLY A N 1
ATOM 1584 C CA . GLY A 1 213 ? 18.596 10.483 13.770 1.00 88.94 213 GLY A CA 1
ATOM 1585 C C . GLY A 1 213 ? 18.668 11.232 15.099 1.00 88.94 213 GLY A C 1
ATOM 1586 O O . GLY A 1 213 ? 18.662 12.460 15.125 1.00 88.94 213 GLY A O 1
ATOM 1587 N N . GLY A 1 214 ? 18.754 10.491 16.203 1.00 79.25 214 GLY A N 1
ATOM 1588 C CA . GLY A 1 214 ? 18.834 11.064 17.553 1.00 79.25 214 GLY A CA 1
ATOM 1589 C C . GLY A 1 214 ? 18.794 10.031 18.684 1.00 79.25 214 GLY A C 1
ATOM 1590 O O . GLY A 1 214 ? 19.210 10.339 19.797 1.00 79.25 214 GLY A O 1
ATOM 1591 N N . GLY A 1 215 ? 18.332 8.809 18.392 1.00 76.56 215 GLY A N 1
ATOM 1592 C CA . GLY A 1 215 ? 18.465 7.621 19.241 1.00 76.56 215 GLY A CA 1
ATOM 1593 C C . GLY A 1 215 ? 19.363 6.551 18.609 1.00 76.56 215 GLY A C 1
ATOM 1594 O O . GLY A 1 215 ? 20.033 6.811 17.613 1.00 76.56 215 GLY A O 1
ATOM 1595 N N . ASP A 1 216 ? 19.352 5.347 19.184 1.00 83.31 216 ASP A N 1
ATOM 1596 C CA . ASP A 1 216 ? 20.176 4.204 18.744 1.00 83.31 216 ASP A CA 1
ATOM 1597 C C . ASP A 1 216 ? 19.817 3.724 17.322 1.00 83.31 216 ASP A C 1
ATOM 1599 O O . ASP A 1 216 ? 20.684 3.432 16.502 1.00 83.31 216 ASP A O 1
ATOM 1603 N N . ILE A 1 217 ? 18.520 3.729 16.994 1.00 86.88 217 ILE A N 1
ATOM 1604 C CA . ILE A 1 217 ? 18.007 3.469 15.644 1.00 86.88 217 ILE A CA 1
ATOM 1605 C C . ILE A 1 217 ? 17.285 4.739 15.169 1.00 86.88 217 ILE A C 1
ATOM 1607 O O . ILE A 1 217 ? 16.451 5.255 15.920 1.00 86.88 217 ILE A O 1
ATOM 1611 N N . PRO A 1 218 ? 17.579 5.266 13.963 1.00 93.25 218 PRO A N 1
ATOM 1612 C CA . PRO A 1 218 ? 16.855 6.408 13.410 1.00 93.25 218 PRO A CA 1
ATOM 1613 C C . PRO A 1 218 ? 15.353 6.131 13.274 1.00 93.25 218 PRO A C 1
ATOM 1615 O O . PRO A 1 218 ? 14.933 4.986 13.083 1.00 93.25 218 PRO A O 1
ATOM 1618 N N . ALA A 1 219 ? 14.553 7.191 13.340 1.00 95.06 219 ALA A N 1
ATOM 1619 C CA . ALA A 1 219 ? 13.107 7.114 13.192 1.00 95.06 219 ALA A CA 1
ATOM 1620 C C . ALA A 1 219 ? 12.667 7.729 11.862 1.00 95.06 219 ALA A C 1
ATOM 1622 O O . ALA A 1 219 ? 13.172 8.772 11.442 1.00 95.06 219 ALA A O 1
ATOM 1623 N N . ASP A 1 220 ? 11.685 7.089 11.245 1.00 96.81 220 ASP A N 1
ATOM 1624 C CA . ASP A 1 220 ? 10.920 7.620 10.135 1.00 96.81 220 ASP A CA 1
ATOM 1625 C C . ASP A 1 220 ? 9.601 8.191 10.641 1.00 96.81 220 ASP A C 1
ATOM 1627 O O . ASP A 1 220 ? 8.943 7.629 11.520 1.00 96.81 220 ASP A O 1
ATOM 1631 N N . GLN A 1 221 ? 9.207 9.305 10.040 1.00 97.88 221 GLN A N 1
ATOM 1632 C CA . GLN A 1 221 ? 7.888 9.901 10.147 1.00 97.88 221 GLN A CA 1
ATOM 1633 C C . GLN A 1 221 ? 7.303 9.952 8.743 1.00 97.88 221 GLN A C 1
ATOM 1635 O O . GLN A 1 221 ? 7.980 10.340 7.792 1.00 97.88 221 GLN A O 1
ATOM 1640 N N . PHE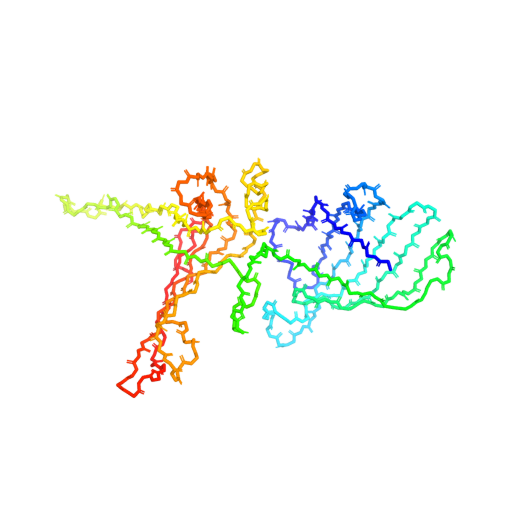 A 1 222 ? 6.061 9.515 8.581 1.00 98.38 222 PHE A 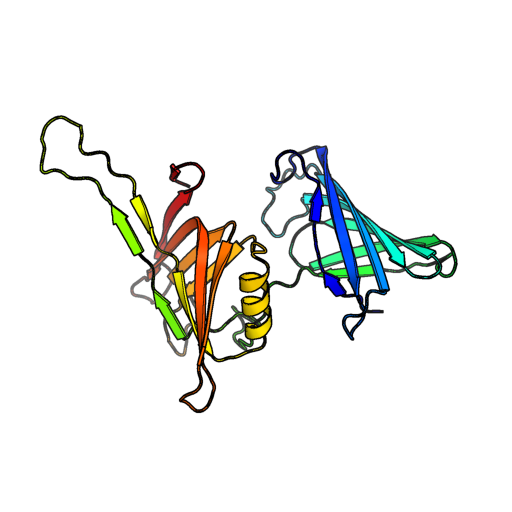N 1
ATOM 1641 C CA . PHE A 1 222 ? 5.398 9.577 7.286 1.00 98.38 222 PHE A CA 1
ATOM 1642 C C . PHE A 1 222 ? 3.912 9.853 7.443 1.00 98.38 222 PHE A C 1
ATOM 1644 O O . PHE A 1 222 ? 3.295 9.477 8.445 1.00 98.38 222 PHE A O 1
ATOM 1651 N N . SER A 1 223 ? 3.340 10.499 6.430 1.00 98.69 223 SER A N 1
ATOM 1652 C CA . SER A 1 223 ? 1.917 10.820 6.388 1.00 98.69 223 SER A CA 1
ATOM 1653 C C . SER A 1 223 ? 1.205 10.059 5.280 1.00 98.69 223 SER A C 1
ATOM 1655 O O . SER A 1 223 ? 1.768 9.861 4.203 1.00 98.69 223 SER A O 1
ATOM 1657 N N . LEU A 1 224 ? -0.036 9.641 5.537 1.00 98.44 224 LEU A N 1
ATOM 1658 C CA . LEU A 1 224 ? -0.902 8.996 4.554 1.00 98.44 224 LEU A CA 1
ATOM 1659 C C . LEU A 1 224 ? -2.167 9.828 4.310 1.00 98.44 224 LEU A C 1
ATOM 1661 O O . LEU A 1 224 ? -2.970 10.027 5.226 1.00 98.44 224 LEU A O 1
ATOM 1665 N N . ASN A 1 225 ? -2.371 10.231 3.057 1.00 98.06 225 ASN A N 1
ATOM 1666 C CA . ASN A 1 225 ? -3.642 10.743 2.545 1.00 98.06 225 ASN A CA 1
ATOM 1667 C C . ASN A 1 225 ? -4.432 9.605 1.876 1.00 98.06 225 ASN A C 1
ATOM 1669 O O . ASN A 1 225 ? -3.841 8.623 1.429 1.00 98.06 225 ASN A O 1
ATOM 1673 N N . PHE A 1 226 ? -5.762 9.686 1.826 1.00 97.25 226 PHE A N 1
ATOM 1674 C CA . PHE A 1 226 ? -6.602 8.558 1.413 1.00 97.25 226 PHE A CA 1
ATOM 1675 C C . PHE A 1 226 ? -7.938 8.994 0.807 1.00 97.25 226 PHE A C 1
ATOM 1677 O O . PHE A 1 226 ? -8.477 10.055 1.120 1.00 97.25 226 PHE A O 1
ATOM 1684 N N . ALA A 1 227 ? -8.523 8.125 -0.021 1.00 92.69 227 ALA A N 1
ATOM 1685 C CA . ALA A 1 227 ? -9.835 8.352 -0.626 1.00 92.69 227 ALA A CA 1
ATOM 1686 C C . ALA A 1 227 ? -11.008 7.811 0.205 1.00 92.69 227 ALA A C 1
ATOM 1688 O O . ALA A 1 227 ? -12.129 8.311 0.104 1.00 92.69 227 ALA A O 1
ATOM 1689 N N . LYS A 1 228 ? -10.775 6.754 0.986 1.00 92.12 228 LYS A N 1
ATOM 1690 C CA . LYS A 1 228 ? -11.796 6.073 1.794 1.00 92.12 228 LYS A CA 1
ATOM 1691 C C . LYS A 1 228 ? -11.184 5.599 3.104 1.00 92.12 228 LYS A C 1
ATOM 1693 O O . LYS A 1 228 ? -10.054 5.113 3.105 1.00 92.12 228 LYS A O 1
ATOM 1698 N N . ILE A 1 229 ? -11.956 5.700 4.180 1.00 96.44 229 ILE A N 1
ATOM 1699 C CA . ILE A 1 229 ? -11.606 5.203 5.511 1.00 96.44 229 ILE A CA 1
ATOM 1700 C C . ILE A 1 229 ? -12.693 4.270 6.042 1.00 96.44 229 ILE A C 1
ATOM 1702 O O . ILE A 1 229 ? -13.883 4.577 5.966 1.00 96.44 229 ILE A O 1
ATOM 1706 N N . GLU A 1 230 ? -12.273 3.148 6.615 1.00 95.81 230 GLU A N 1
ATOM 1707 C CA . GLU A 1 230 ? -13.112 2.210 7.359 1.00 95.81 230 GLU A CA 1
ATOM 1708 C C . GLU A 1 230 ? -12.481 1.974 8.730 1.00 95.81 230 GLU A C 1
ATOM 1710 O O . GLU A 1 230 ? -11.320 1.583 8.832 1.00 95.81 230 GLU A O 1
ATOM 1715 N N . TYR A 1 231 ? -13.243 2.230 9.786 1.00 93.69 231 TYR A N 1
ATOM 1716 C CA . TYR A 1 231 ? -12.840 2.096 11.176 1.00 93.69 231 TYR A CA 1
ATOM 1717 C C . TYR A 1 231 ? -13.676 0.998 11.840 1.00 93.69 231 TYR A C 1
ATOM 1719 O O . TYR A 1 231 ? -14.902 1.076 11.907 1.00 93.69 231 TYR A O 1
ATOM 1727 N N . SER A 1 232 ? -12.979 -0.019 12.335 1.00 93.44 232 SER A N 1
ATOM 1728 C CA . SER A 1 232 ? -13.510 -1.111 13.137 1.00 93.44 232 SER A CA 1
ATOM 1729 C C . SER A 1 232 ? -12.967 -1.023 14.563 1.00 93.44 232 SER A C 1
ATOM 1731 O O . SER A 1 232 ? -11.752 -0.956 14.769 1.00 93.44 232 SER A O 1
ATOM 1733 N N . PHE A 1 233 ? -13.860 -1.103 15.546 1.00 93.62 233 PHE A N 1
ATOM 1734 C CA . PHE A 1 233 ? -13.511 -1.256 16.953 1.00 93.62 233 PHE A CA 1
ATOM 1735 C C . PHE A 1 233 ? -14.175 -2.505 17.528 1.00 93.62 233 PHE A C 1
ATOM 1737 O O . PHE A 1 233 ? -15.400 -2.625 17.512 1.00 93.62 233 PHE A O 1
ATOM 1744 N N . ALA A 1 234 ? -13.375 -3.422 18.056 1.00 90.19 234 ALA A N 1
ATOM 1745 C CA . ALA A 1 234 ? -13.861 -4.620 18.715 1.00 90.19 234 ALA A CA 1
ATOM 1746 C C . ALA A 1 234 ? -13.861 -4.421 20.234 1.00 90.19 234 ALA A C 1
ATOM 1748 O O . ALA A 1 234 ? -12.834 -4.132 20.853 1.00 90.19 234 ALA A O 1
ATOM 1749 N N . THR A 1 235 ? -15.033 -4.580 20.845 1.00 88.81 235 THR A N 1
ATOM 1750 C CA . THR A 1 235 ? -15.173 -4.540 22.303 1.00 88.81 235 THR A CA 1
ATOM 1751 C C . THR A 1 235 ? -14.496 -5.751 22.938 1.00 88.81 235 THR A C 1
ATOM 1753 O O . THR A 1 235 ? -14.257 -6.771 22.291 1.00 88.81 235 THR A O 1
ATOM 1756 N N . GLN A 1 236 ? -14.176 -5.647 24.225 1.00 82.25 236 GLN A N 1
ATOM 1757 C CA . GLN A 1 236 ? -13.616 -6.752 24.991 1.00 82.25 236 GLN A CA 1
ATOM 1758 C C . GLN A 1 236 ? -14.602 -7.159 26.078 1.00 82.25 236 GLN A C 1
ATOM 1760 O O . GLN A 1 236 ? -15.099 -6.312 26.821 1.00 82.25 236 GLN A O 1
ATOM 1765 N N . LYS A 1 237 ? -14.877 -8.457 26.173 1.00 82.25 237 LYS A N 1
ATOM 1766 C CA . LYS A 1 237 ? -15.688 -9.022 27.251 1.00 82.25 237 LYS A CA 1
ATOM 1767 C C . LYS A 1 237 ? -14.889 -9.067 28.563 1.00 82.25 237 LYS A C 1
ATOM 1769 O O . LYS A 1 237 ? -13.657 -9.043 28.523 1.00 82.25 237 LYS A O 1
ATOM 1774 N N . PRO A 1 238 ? -15.551 -9.192 29.729 1.00 81.62 238 PRO A N 1
ATOM 1775 C CA . PRO A 1 238 ? -14.866 -9.318 31.020 1.00 81.62 238 PRO A CA 1
ATOM 1776 C C . PRO A 1 238 ? -13.872 -10.490 31.096 1.00 81.62 238 PRO A C 1
ATOM 1778 O O . PRO A 1 238 ? -12.860 -10.393 31.783 1.00 81.62 238 PRO A O 1
ATOM 1781 N N . ASP A 1 239 ? -14.125 -11.575 30.356 1.00 81.44 239 ASP A N 1
ATOM 1782 C CA . ASP A 1 239 ? -13.233 -12.742 30.247 1.00 81.44 239 ASP A CA 1
ATOM 1783 C C . ASP A 1 239 ? -11.981 -12.490 29.373 1.00 81.44 239 ASP A C 1
ATOM 1785 O O . ASP A 1 239 ? -11.085 -13.332 29.278 1.00 81.44 239 ASP A O 1
ATOM 1789 N N . GLY A 1 240 ? -11.890 -11.308 28.757 1.00 74.62 240 GLY A N 1
ATOM 1790 C CA . GLY A 1 240 ? -10.799 -10.888 27.890 1.00 74.62 240 GLY A CA 1
ATOM 1791 C C . GLY A 1 240 ? -10.953 -11.272 26.418 1.00 74.62 240 GLY A C 1
ATOM 1792 O O . GLY A 1 240 ? -10.079 -10.902 25.631 1.00 74.62 240 GLY A O 1
ATOM 1793 N N . THR A 1 241 ? -12.029 -11.964 26.034 1.00 78.94 241 THR A N 1
ATOM 1794 C CA . THR A 1 241 ? -12.325 -12.330 24.639 1.00 78.94 241 THR A CA 1
ATOM 1795 C C . THR A 1 241 ? -12.933 -11.169 23.845 1.00 78.94 241 THR A C 1
ATOM 1797 O O . THR A 1 241 ? -13.338 -10.147 24.406 1.00 78.94 241 THR A O 1
ATOM 1800 N N . ILE A 1 242 ? -12.990 -11.322 22.517 1.00 78.56 242 ILE A N 1
ATOM 1801 C CA . ILE A 1 242 ? -13.608 -10.338 21.619 1.00 78.56 242 ILE A CA 1
ATOM 1802 C C . ILE A 1 242 ? -15.126 -10.331 21.828 1.00 78.56 242 ILE A C 1
ATOM 1804 O O . ILE A 1 242 ? -15.784 -11.376 21.822 1.00 78.56 242 ILE A O 1
ATOM 1808 N N . GLY A 1 243 ? -15.670 -9.139 22.034 1.00 82.00 243 GLY A N 1
ATOM 1809 C CA . GLY A 1 243 ? -17.095 -8.853 22.047 1.00 82.00 243 GLY A CA 1
ATOM 1810 C C . GLY A 1 243 ? -17.624 -8.484 20.663 1.00 82.00 243 GLY A C 1
ATOM 1811 O O . GLY A 1 243 ? -17.189 -9.007 19.642 1.00 82.00 243 GLY A O 1
ATOM 1812 N N . GLU A 1 244 ? -18.600 -7.587 20.642 1.00 89.44 244 GLU A N 1
ATOM 1813 C CA . GLU A 1 244 ? -19.138 -7.004 19.416 1.00 89.44 244 GLU A CA 1
ATOM 1814 C C . GLU A 1 244 ? -18.091 -6.135 18.706 1.00 89.44 244 GLU A C 1
ATOM 1816 O O . GLU A 1 244 ? -17.331 -5.409 19.359 1.00 89.44 244 GLU A O 1
ATOM 1821 N N . THR A 1 245 ? -18.097 -6.187 17.373 1.00 89.81 245 THR A N 1
ATOM 1822 C CA . THR A 1 245 ? -17.314 -5.305 16.504 1.00 89.81 245 THR A CA 1
ATOM 1823 C C . THR A 1 245 ? -18.213 -4.225 15.919 1.00 89.81 245 THR A C 1
ATOM 1825 O O . THR A 1 245 ? -19.162 -4.522 15.194 1.00 89.81 245 THR A O 1
ATOM 1828 N N . ILE A 1 246 ? -17.875 -2.969 16.193 1.00 93.31 246 ILE A N 1
ATOM 1829 C CA . ILE A 1 246 ? -18.560 -1.792 15.672 1.00 93.31 246 ILE A CA 1
ATOM 1830 C C . ILE A 1 246 ? -17.778 -1.268 14.473 1.00 93.31 246 ILE A C 1
ATOM 1832 O O . ILE A 1 246 ? -16.577 -1.020 14.575 1.00 93.31 246 ILE A O 1
ATOM 1836 N N . ASN A 1 247 ? -18.475 -1.065 13.356 1.00 93.31 247 ASN A N 1
ATOM 1837 C CA . ASN A 1 247 ? -17.893 -0.566 12.115 1.00 93.31 247 ASN A CA 1
ATOM 1838 C C . ASN A 1 247 ? -18.489 0.789 11.725 1.00 93.31 247 ASN A C 1
ATOM 1840 O O . ASN A 1 247 ? -19.699 1.013 11.817 1.00 93.31 247 ASN A O 1
ATOM 1844 N N . ALA A 1 248 ? -17.638 1.670 11.217 1.00 93.56 248 ALA A N 1
ATOM 1845 C CA . ALA A 1 248 ? -18.018 2.915 10.570 1.00 93.56 248 ALA A CA 1
ATOM 1846 C C . ALA A 1 248 ? -17.061 3.201 9.412 1.00 93.56 248 ALA A C 1
ATOM 1848 O O . ALA A 1 248 ? -15.910 2.784 9.433 1.00 93.56 248 ALA A O 1
ATOM 1849 N N . GLY A 1 249 ? -17.507 3.943 8.405 1.00 94.88 249 GLY A N 1
ATOM 1850 C CA . GLY A 1 249 ? -16.631 4.322 7.308 1.00 94.88 249 GLY A CA 1
ATOM 1851 C C . GLY A 1 249 ? -17.192 5.461 6.478 1.00 94.88 249 GLY A C 1
ATOM 1852 O O . GLY A 1 249 ? -18.384 5.780 6.541 1.00 94.88 249 GLY A O 1
ATOM 1853 N N . PHE A 1 250 ? -16.314 6.084 5.706 1.00 94.75 250 PHE A N 1
ATOM 1854 C CA . PHE A 1 250 ? -16.652 7.192 4.830 1.00 94.75 250 PHE A CA 1
ATOM 1855 C C . PHE A 1 250 ? -15.820 7.129 3.551 1.00 94.75 250 PHE A C 1
ATOM 1857 O O . PHE A 1 250 ? -14.611 6.897 3.586 1.00 94.75 250 PHE A O 1
ATOM 1864 N N . ASP A 1 251 ? -16.480 7.343 2.420 1.00 92.31 251 ASP A N 1
ATOM 1865 C CA . ASP A 1 251 ? -15.856 7.537 1.119 1.00 92.31 251 ASP A CA 1
ATOM 1866 C C . ASP A 1 251 ? -15.778 9.045 0.860 1.00 92.31 251 ASP A C 1
ATOM 1868 O O . ASP A 1 251 ? -16.801 9.709 0.673 1.00 92.31 251 ASP A O 1
ATOM 1872 N N . LEU A 1 252 ? -14.561 9.592 0.893 1.00 91.69 252 LEU A N 1
ATOM 1873 C CA . LEU A 1 252 ? -14.307 11.023 0.748 1.00 91.69 252 LEU A CA 1
ATOM 1874 C C . LEU A 1 252 ? -14.514 11.461 -0.704 1.00 91.69 252 LEU A C 1
ATOM 1876 O O . LEU A 1 252 ? -15.027 12.554 -0.942 1.00 91.69 252 LEU A O 1
ATOM 1880 N N . LYS A 1 253 ? -14.178 10.600 -1.675 1.00 84.12 253 LYS A N 1
ATOM 1881 C CA . LYS A 1 253 ? -14.390 10.880 -3.104 1.00 84.12 253 LYS A CA 1
ATOM 1882 C C . LYS A 1 253 ? -15.872 10.981 -3.440 1.00 84.12 253 LYS A C 1
ATOM 1884 O O . LYS A 1 253 ? -16.271 11.841 -4.219 1.00 84.12 253 LYS A O 1
ATOM 1889 N N . GLN A 1 254 ? -16.686 10.108 -2.855 1.00 88.00 254 GLN A N 1
ATOM 1890 C CA . GLN A 1 254 ? -18.135 10.083 -3.065 1.00 88.00 254 GLN A CA 1
ATOM 1891 C C . GLN A 1 254 ? -18.905 10.934 -2.048 1.00 88.00 254 GLN A C 1
ATOM 1893 O O . GLN A 1 254 ? -20.114 11.103 -2.192 1.00 88.00 254 GLN A O 1
ATOM 1898 N N . ASN A 1 255 ? -18.217 11.461 -1.032 1.00 87.00 255 ASN A N 1
ATOM 1899 C CA . ASN A 1 255 ? -18.780 12.224 0.077 1.00 87.00 255 ASN A CA 1
ATOM 1900 C C . ASN A 1 255 ? -19.996 11.527 0.722 1.00 87.00 255 ASN A C 1
ATOM 1902 O O . ASN A 1 255 ? -21.061 12.127 0.890 1.00 87.00 255 ASN A O 1
ATOM 1906 N N . LYS A 1 256 ? -19.849 10.238 1.051 1.00 90.06 256 LYS A N 1
ATOM 1907 C CA . LYS A 1 256 ? -20.925 9.411 1.617 1.00 90.06 256 LYS A CA 1
ATOM 1908 C C . LYS A 1 256 ? -20.400 8.381 2.615 1.00 90.06 256 LYS A C 1
ATOM 1910 O O . LYS A 1 256 ? -19.227 8.017 2.585 1.00 90.06 256 LYS A O 1
ATOM 1915 N N . LYS A 1 257 ? -21.292 7.865 3.464 1.00 88.06 257 LYS A N 1
ATOM 1916 C CA . LYS A 1 257 ? -20.984 6.728 4.342 1.00 88.06 257 LYS A CA 1
ATOM 1917 C C . LYS A 1 257 ? -20.581 5.512 3.495 1.00 88.06 257 LYS A C 1
ATOM 1919 O O . LYS A 1 257 ? -21.239 5.232 2.490 1.00 88.06 257 LYS A O 1
ATOM 1924 N N . ALA A 1 258 ? -19.492 4.861 3.895 1.00 74.12 258 ALA A N 1
ATOM 1925 C CA . ALA A 1 258 ? -18.996 3.633 3.280 1.00 74.12 258 ALA A CA 1
ATOM 1926 C C . ALA A 1 258 ? -19.774 2.399 3.746 1.00 74.12 258 ALA A C 1
ATOM 1928 O O . ALA A 1 258 ? -20.279 2.419 4.895 1.00 74.12 258 ALA A O 1
#